Protein AF-A0A538N8G6-F1 (afdb_monomer_lite)

pLDDT: mean 72.25, std 19.25, range [37.38, 97.19]

Radius of gyration: 25.8 Å; chains: 1; bounding box: 61×30×68 Å

Foldseek 3Di:
DQLVVLVVLCVPQHVLRSVLSNLVSVVVVVVVVVVVVVVVVVVLLVLLLVLLLQLLVCVVVVHDNVVSCVVSVVSQVVDVVSVVQLVVLVVVCVVPVDRSSVSSVVVSVVS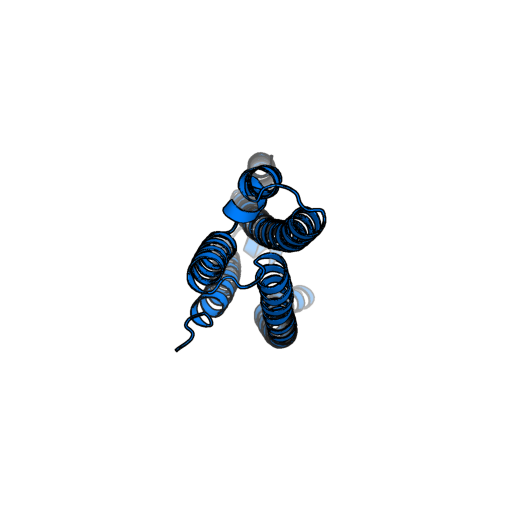VVVVVVVVVVVVVVVVVLVVVVVVLCVVVVVVVVVVVVPDPVVCCLRPHPVVSVVSVVNSVSVVVSVVVVVVVVVVVPDDD

Secondary structure (DSSP, 8-state):
-HHHHHHHHHHHH-HHHHHHHHHHHHHHHHHHHHHHHHHHHHHHHHHHHHHHHHHHHHHHTT--HHHHHHHHHHHHHTSHHHHHHHHHHHHHHHHH---HHHHHHHHHHHHHHHHHHHHHHHHHHHHHHHHHHHHHHHHHHHHHHHHHTT--HHHHHHHSHHHHHHHHHHHHHHHHHHHHHHHHHHHTT---

Sequence (192 aa):
MAAAAGIVAGLLAGPVAGVAAAVYAAVTAGFWQRHREARARLRARDRALDALAALAADLRAGLPPQVARSAVATLIDAVPLVRDRVAAAAHVADRTGAPLADLLDRLEVDLRGLERVRLTAAAHAAGTRATAALLAALPLAGIGVGYGMGADPVHVLLHTRPGAGCVAVAVLLQLAGLGWTGRLSRVGGTPR

Structure (mmCIF, N/CA/C/O backbone):
data_AF-A0A538N8G6-F1
#
_entry.id   AF-A0A538N8G6-F1
#
loop_
_atom_site.group_PDB
_atom_site.id
_atom_site.type_symbol
_atom_site.label_atom_id
_atom_site.label_alt_id
_atom_site.label_comp_id
_atom_site.label_asym_id
_atom_site.label_entity_id
_atom_site.label_seq_id
_atom_site.pdbx_PDB_ins_code
_atom_site.Cartn_x
_atom_site.Cartn_y
_atom_site.Cartn_z
_atom_site.occupancy
_atom_site.B_iso_or_equiv
_atom_site.auth_seq_id
_atom_site.auth_comp_id
_atom_site.auth_asym_id
_atom_site.auth_atom_id
_atom_site.pdbx_PDB_model_num
ATOM 1 N N . MET A 1 1 ? -0.189 5.552 -27.416 1.00 42.31 1 MET A N 1
ATOM 2 C CA . MET A 1 1 ? 0.613 6.700 -27.907 1.00 42.31 1 MET A CA 1
ATOM 3 C C . MET A 1 1 ? 2.107 6.389 -28.009 1.00 42.31 1 MET A C 1
ATOM 5 O O . MET A 1 1 ? 2.678 6.685 -29.044 1.00 42.31 1 MET A O 1
ATOM 9 N N . ALA A 1 2 ? 2.738 5.728 -27.028 1.00 38.88 2 ALA A N 1
ATOM 10 C CA . ALA A 1 2 ? 4.172 5.390 -27.079 1.00 38.88 2 ALA A CA 1
ATOM 11 C C . ALA A 1 2 ? 4.589 4.496 -28.274 1.00 38.88 2 ALA A C 1
ATOM 13 O O . ALA A 1 2 ? 5.650 4.696 -28.852 1.00 38.88 2 ALA A O 1
ATOM 14 N N . ALA A 1 3 ? 3.722 3.570 -28.703 1.00 42.19 3 ALA A N 1
ATOM 15 C CA . ALA A 1 3 ? 3.961 2.736 -29.887 1.00 42.19 3 ALA A CA 1
ATOM 16 C C . ALA A 1 3 ? 3.976 3.535 -31.208 1.00 42.19 3 ALA A C 1
ATOM 18 O O . ALA A 1 3 ? 4.719 3.196 -32.121 1.00 42.19 3 ALA A O 1
ATOM 19 N N . ALA A 1 4 ? 3.208 4.628 -31.297 1.00 44.72 4 ALA A N 1
ATOM 20 C CA . ALA A 1 4 ? 3.144 5.460 -32.500 1.00 44.72 4 ALA A CA 1
ATOM 21 C C . ALA A 1 4 ? 4.425 6.294 -32.692 1.00 44.72 4 ALA A C 1
ATOM 23 O O . ALA A 1 4 ? 4.871 6.486 -33.818 1.00 44.72 4 ALA A O 1
ATOM 24 N N . ALA A 1 5 ? 5.068 6.717 -31.597 1.00 45.84 5 ALA A N 1
ATOM 25 C CA . ALA A 1 5 ? 6.331 7.456 -31.643 1.00 45.84 5 ALA A CA 1
ATOM 26 C C . ALA A 1 5 ? 7.511 6.594 -32.139 1.00 45.84 5 ALA A C 1
ATOM 28 O O . ALA A 1 5 ? 8.370 7.091 -32.863 1.00 45.84 5 ALA A O 1
ATOM 29 N N . GLY A 1 6 ? 7.533 5.295 -31.810 1.00 40.19 6 GLY A N 1
ATOM 30 C CA . GLY A 1 6 ? 8.574 4.370 -32.279 1.00 40.19 6 GLY A CA 1
ATOM 31 C C . GLY A 1 6 ? 8.507 4.078 -33.782 1.00 40.19 6 GLY A C 1
ATOM 32 O O . GLY A 1 6 ? 9.540 3.948 -34.434 1.00 40.19 6 GLY A O 1
ATOM 33 N N . ILE A 1 7 ? 7.297 4.043 -34.346 1.00 48.41 7 ILE A N 1
ATOM 34 C CA . ILE A 1 7 ? 7.076 3.799 -35.779 1.00 48.41 7 ILE A CA 1
ATOM 35 C C . ILE A 1 7 ? 7.517 5.017 -36.608 1.00 48.41 7 ILE A C 1
ATOM 37 O O . ILE A 1 7 ? 8.220 4.858 -37.604 1.00 48.41 7 ILE A O 1
ATOM 41 N N . VAL A 1 8 ? 7.188 6.235 -36.160 1.00 46.25 8 VAL A N 1
ATOM 42 C CA . VAL A 1 8 ? 7.571 7.488 -36.842 1.00 46.25 8 VAL A CA 1
ATOM 43 C C . VAL A 1 8 ? 9.091 7.707 -36.825 1.00 46.25 8 VAL A C 1
ATOM 45 O O . VAL A 1 8 ? 9.662 8.110 -37.836 1.00 46.25 8 VAL A O 1
ATOM 48 N N . ALA A 1 9 ? 9.770 7.370 -35.723 1.00 43.06 9 ALA A N 1
ATOM 49 C CA . ALA A 1 9 ? 11.231 7.449 -35.634 1.00 43.06 9 ALA A CA 1
ATOM 50 C C . ALA A 1 9 ? 11.948 6.420 -36.536 1.00 43.06 9 ALA A C 1
ATOM 52 O O . ALA A 1 9 ? 12.981 6.733 -37.126 1.00 43.06 9 ALA A O 1
ATOM 53 N N . GLY A 1 10 ? 11.388 5.213 -36.689 1.00 45.53 10 GLY A N 1
ATOM 54 C CA . GLY A 1 10 ? 11.930 4.181 -37.584 1.00 45.53 10 GLY A CA 1
ATOM 55 C C . GLY A 1 10 ? 11.800 4.515 -39.074 1.00 45.53 10 GLY A C 1
ATOM 56 O O . GLY A 1 10 ? 12.656 4.122 -39.863 1.00 45.53 10 GLY A O 1
ATOM 57 N N . LEU A 1 11 ? 10.767 5.276 -39.448 1.00 51.41 11 LEU A N 1
ATOM 58 C CA . LEU A 1 11 ? 10.524 5.721 -40.825 1.00 51.41 11 LEU A CA 1
ATOM 59 C C . LEU A 1 11 ? 11.448 6.868 -41.270 1.00 51.41 11 LEU A C 1
ATOM 61 O O . LEU A 1 11 ? 11.755 6.957 -42.453 1.00 51.41 11 LEU A O 1
ATOM 65 N N . LEU A 1 12 ? 11.906 7.723 -40.346 1.00 53.28 12 LEU A N 1
ATOM 66 C CA . LEU A 1 12 ? 12.729 8.905 -40.659 1.00 53.28 12 LEU A CA 1
ATOM 67 C C . LEU A 1 12 ? 14.245 8.687 -40.497 1.00 53.28 12 LEU A C 1
ATOM 69 O O . LEU A 1 12 ? 15.018 9.388 -41.143 1.00 53.28 12 LEU A O 1
ATOM 73 N N . ALA A 1 13 ? 14.682 7.742 -39.653 1.00 52.03 13 ALA A N 1
ATOM 74 C CA . ALA A 1 13 ? 16.098 7.570 -39.288 1.00 52.03 13 ALA A CA 1
ATOM 75 C C . ALA A 1 13 ? 16.640 6.132 -39.459 1.00 52.03 13 ALA A C 1
ATOM 77 O O . ALA A 1 13 ? 17.789 5.857 -39.112 1.00 52.03 13 ALA A O 1
ATOM 78 N N . GLY A 1 14 ? 15.832 5.212 -39.999 1.00 57.62 14 GLY A N 1
ATOM 79 C CA . GLY A 1 14 ? 16.205 3.819 -40.259 1.00 57.62 14 GLY A CA 1
ATOM 80 C C . GLY A 1 14 ? 15.737 2.819 -39.185 1.00 57.62 14 GLY A C 1
ATOM 81 O O . GLY A 1 14 ? 15.345 3.199 -38.077 1.00 57.62 14 GLY A O 1
ATOM 82 N N . PRO A 1 15 ? 15.789 1.504 -39.482 1.00 57.66 15 PRO A N 1
ATOM 83 C CA . PRO A 1 15 ? 15.187 0.453 -38.651 1.00 57.66 15 PRO A CA 1
ATOM 84 C C . PRO A 1 15 ? 15.771 0.379 -37.231 1.00 57.66 15 PRO A C 1
ATOM 86 O O . PRO A 1 15 ? 15.075 0.008 -36.287 1.00 57.66 15 PRO A O 1
ATOM 89 N N . VAL A 1 16 ? 17.028 0.795 -37.053 1.00 55.06 16 VAL A N 1
ATOM 90 C CA . VAL A 1 16 ? 17.716 0.814 -35.753 1.00 55.06 16 VAL A CA 1
ATOM 91 C C . VAL A 1 16 ? 17.140 1.890 -34.822 1.00 55.06 16 VAL A C 1
ATOM 93 O O . VAL A 1 16 ? 16.944 1.628 -33.634 1.00 55.06 16 VAL A O 1
ATOM 96 N N . ALA A 1 17 ? 16.783 3.065 -35.353 1.00 56.34 17 ALA A N 1
ATOM 97 C CA . ALA A 1 17 ? 16.162 4.142 -34.582 1.00 56.34 17 ALA A CA 1
ATOM 98 C C . ALA A 1 17 ? 14.756 3.758 -34.092 1.00 56.34 17 ALA A C 1
ATOM 100 O O . ALA A 1 17 ? 14.383 4.069 -32.960 1.00 56.34 17 ALA A O 1
ATOM 101 N N . GLY A 1 18 ? 14.006 3.009 -34.908 1.00 59.06 18 GLY A N 1
ATOM 102 C CA . GLY A 1 18 ? 12.694 2.479 -34.534 1.00 59.06 18 GLY A CA 1
ATOM 103 C C . GLY A 1 18 ? 12.769 1.466 -33.389 1.00 59.06 18 GLY A C 1
ATOM 104 O O . GLY A 1 18 ? 12.001 1.560 -32.431 1.00 59.06 18 GLY A O 1
ATOM 105 N N . VAL A 1 19 ? 13.738 0.542 -33.435 1.00 58.69 19 VAL A N 1
ATOM 106 C CA . VAL A 1 19 ? 13.958 -0.438 -32.356 1.00 58.69 19 VAL A CA 1
ATOM 107 C C . VAL A 1 19 ? 14.410 0.256 -31.071 1.00 58.69 19 VAL A C 1
ATOM 109 O O . VAL A 1 19 ? 13.857 -0.027 -30.010 1.00 58.69 19 VAL A O 1
ATOM 112 N N . ALA A 1 20 ? 15.343 1.211 -31.147 1.00 59.12 20 ALA A N 1
ATOM 113 C CA . ALA A 1 20 ? 15.786 1.975 -29.980 1.00 59.12 20 ALA A CA 1
ATOM 114 C C . ALA A 1 20 ? 14.628 2.760 -29.336 1.00 59.12 20 ALA A C 1
ATOM 116 O O . ALA A 1 20 ? 14.418 2.667 -28.125 1.00 59.12 20 ALA A O 1
ATOM 117 N N . ALA A 1 21 ? 13.824 3.466 -30.135 1.00 64.12 21 ALA A N 1
ATOM 118 C CA . ALA A 1 21 ? 12.667 4.211 -29.644 1.00 64.12 21 ALA A CA 1
ATOM 119 C C . ALA A 1 21 ? 11.595 3.288 -29.041 1.00 64.12 21 ALA A C 1
ATOM 121 O O . ALA A 1 21 ? 11.072 3.587 -27.967 1.00 64.12 21 ALA A O 1
ATOM 122 N N . ALA A 1 22 ? 11.299 2.146 -29.674 1.00 63.12 22 ALA A N 1
ATOM 123 C CA . ALA A 1 22 ? 10.341 1.164 -29.162 1.00 63.12 22 ALA A CA 1
ATOM 124 C C . ALA A 1 22 ? 10.806 0.538 -27.840 1.00 63.12 22 ALA A C 1
ATOM 126 O O . ALA A 1 22 ? 10.010 0.355 -26.919 1.00 63.12 22 ALA A O 1
ATOM 127 N N . VAL A 1 23 ? 12.103 0.263 -27.720 1.00 61.06 23 VAL A N 1
ATOM 128 C CA . VAL A 1 23 ? 12.710 -0.280 -26.509 1.00 61.06 23 VAL A CA 1
ATOM 129 C C . VAL A 1 23 ? 12.704 0.742 -25.374 1.00 61.06 23 VAL A C 1
ATOM 131 O O . VAL A 1 23 ? 12.234 0.421 -24.283 1.00 61.06 23 VAL A O 1
ATOM 134 N N . TYR A 1 24 ? 13.140 1.982 -25.608 1.00 60.38 24 TYR A N 1
ATOM 135 C CA . TYR A 1 24 ? 13.065 3.037 -24.591 1.00 60.38 24 TYR A CA 1
ATOM 136 C C . TYR A 1 24 ? 11.615 3.333 -24.192 1.00 60.38 24 TYR A C 1
ATOM 1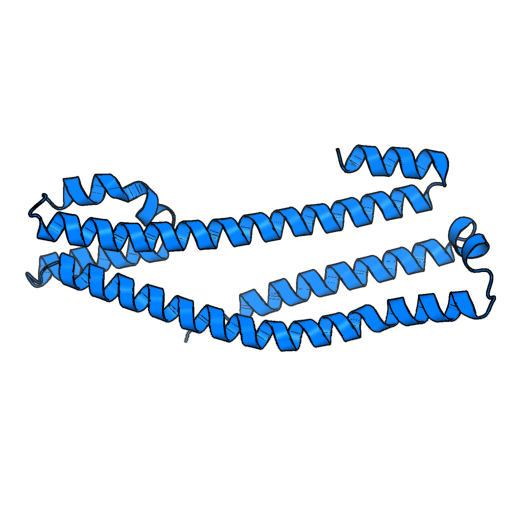38 O O . TYR A 1 24 ? 11.327 3.493 -23.004 1.00 60.38 24 TYR A O 1
ATOM 146 N N . ALA A 1 25 ? 10.683 3.328 -25.148 1.00 66.50 25 ALA A N 1
ATOM 147 C CA . ALA A 1 25 ? 9.253 3.455 -24.884 1.00 66.50 25 ALA A CA 1
ATOM 148 C C . ALA A 1 25 ? 8.717 2.294 -24.027 1.00 66.50 25 ALA A C 1
ATOM 150 O O . ALA A 1 25 ? 7.984 2.533 -23.069 1.00 66.50 25 ALA A O 1
ATOM 151 N N . ALA A 1 26 ? 9.106 1.048 -24.310 1.00 64.25 26 ALA A N 1
ATOM 152 C CA . ALA A 1 26 ? 8.690 -0.125 -23.540 1.00 64.25 26 ALA A CA 1
ATOM 153 C C . ALA A 1 26 ? 9.292 -0.141 -22.123 1.00 64.25 26 ALA A C 1
ATOM 155 O O . ALA A 1 26 ? 8.592 -0.439 -21.154 1.00 64.25 26 ALA A O 1
ATOM 156 N N . VAL A 1 27 ? 10.568 0.233 -21.981 1.00 64.94 27 VAL A N 1
ATOM 157 C CA . VAL A 1 27 ? 11.272 0.310 -20.689 1.00 64.94 27 VAL A CA 1
ATOM 158 C C . VAL A 1 27 ? 10.672 1.408 -19.812 1.00 64.94 27 VAL A C 1
ATOM 160 O O . 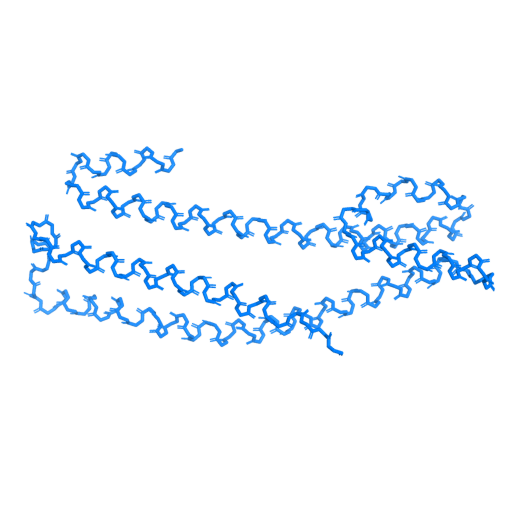VAL A 1 27 ? 10.366 1.167 -18.642 1.00 64.94 27 VAL A O 1
ATOM 163 N N . THR A 1 28 ? 10.445 2.599 -20.368 1.00 61.16 28 THR A N 1
ATOM 164 C CA . THR A 1 28 ? 9.846 3.723 -19.631 1.00 61.16 28 THR A CA 1
ATOM 165 C C . THR A 1 28 ? 8.377 3.470 -19.294 1.00 61.16 28 THR A C 1
ATOM 167 O O . THR A 1 28 ? 7.965 3.756 -18.168 1.00 61.16 28 THR A O 1
ATOM 170 N N . ALA A 1 29 ? 7.603 2.851 -20.194 1.00 67.44 29 ALA A N 1
ATOM 171 C CA . ALA A 1 29 ? 6.220 2.452 -19.928 1.00 67.44 29 ALA A CA 1
ATOM 172 C C . ALA A 1 29 ? 6.128 1.374 -18.835 1.00 67.44 29 ALA A C 1
ATOM 174 O O . ALA A 1 29 ? 5.329 1.509 -17.905 1.00 67.44 29 ALA A O 1
ATOM 175 N N . GLY A 1 30 ? 6.982 0.347 -18.894 1.00 62.00 30 GLY A N 1
ATOM 176 C CA . GLY A 1 30 ? 7.049 -0.708 -17.881 1.00 62.00 30 GLY A CA 1
ATOM 177 C C . GLY A 1 30 ? 7.516 -0.193 -16.516 1.00 62.00 30 GLY A C 1
ATOM 178 O O . GLY A 1 30 ? 7.002 -0.622 -15.480 1.00 62.00 30 GLY A O 1
ATOM 179 N N . PHE A 1 31 ? 8.438 0.776 -16.496 1.00 63.31 31 PHE A N 1
ATOM 180 C CA . PHE A 1 31 ? 8.841 1.470 -15.272 1.00 63.31 31 PHE A CA 1
ATOM 181 C C . PHE A 1 31 ? 7.689 2.301 -14.692 1.00 63.31 31 PHE A C 1
ATOM 183 O O . PHE A 1 31 ? 7.404 2.205 -13.498 1.00 63.31 31 PHE A O 1
ATOM 190 N N . TRP A 1 32 ? 6.967 3.051 -15.531 1.00 62.78 32 TRP A N 1
ATOM 191 C CA . TRP A 1 32 ? 5.797 3.827 -15.110 1.00 62.78 32 TRP A CA 1
ATOM 192 C C . TRP A 1 32 ? 4.678 2.946 -14.553 1.00 62.78 32 TRP A C 1
ATOM 194 O O . TRP A 1 32 ? 4.091 3.298 -13.531 1.00 62.78 32 TRP A O 1
ATOM 204 N N . GLN A 1 33 ? 4.397 1.798 -15.173 1.00 65.69 33 GLN A N 1
ATOM 205 C CA . GLN A 1 33 ? 3.375 0.861 -14.694 1.00 65.69 33 GLN A CA 1
ATOM 206 C C . GLN A 1 33 ? 3.753 0.260 -13.338 1.00 65.69 33 GLN A C 1
ATOM 208 O O . GLN A 1 33 ? 2.990 0.387 -12.378 1.00 65.69 33 GLN A O 1
ATOM 213 N N . ARG A 1 34 ? 4.970 -0.285 -13.211 1.00 63.75 34 ARG A N 1
ATOM 214 C CA . ARG A 1 34 ? 5.451 -0.866 -11.945 1.00 63.75 34 ARG A CA 1
ATOM 215 C C . ARG A 1 34 ? 5.516 0.167 -10.825 1.00 63.75 34 ARG A C 1
ATOM 217 O O . ARG A 1 34 ? 5.152 -0.129 -9.687 1.00 63.75 34 ARG A O 1
ATOM 224 N N . HIS A 1 35 ? 5.940 1.392 -11.138 1.00 64.25 35 HIS A N 1
ATOM 225 C CA . HIS A 1 35 ? 6.022 2.448 -10.137 1.00 64.25 35 HIS A CA 1
ATOM 226 C C . HIS A 1 35 ? 4.632 2.967 -9.730 1.00 64.25 35 HIS A C 1
ATOM 228 O O . HIS A 1 35 ? 4.424 3.286 -8.553 1.00 64.25 35 HIS A O 1
ATOM 234 N N . ARG A 1 36 ? 3.666 3.013 -10.661 1.00 67.75 36 ARG A N 1
ATOM 235 C CA . ARG A 1 36 ? 2.265 3.365 -10.371 1.00 67.75 36 ARG A CA 1
ATOM 236 C C . ARG A 1 36 ? 1.597 2.330 -9.466 1.00 67.75 36 ARG A C 1
ATOM 238 O O . ARG A 1 36 ? 0.986 2.724 -8.475 1.00 67.75 36 ARG A O 1
ATOM 245 N N . GLU A 1 37 ? 1.768 1.038 -9.742 1.00 73.75 37 GLU A N 1
ATOM 246 C CA . GLU A 1 37 ? 1.208 -0.043 -8.915 1.00 73.75 37 GLU A CA 1
ATOM 247 C C . GLU A 1 37 ? 1.799 -0.061 -7.501 1.00 73.75 37 GLU A C 1
ATOM 249 O O . GLU A 1 37 ? 1.065 -0.197 -6.520 1.00 73.75 37 GLU A O 1
ATOM 254 N N . ALA A 1 38 ? 3.114 0.147 -7.372 1.00 72.75 38 ALA A N 1
ATOM 255 C CA . ALA A 1 38 ? 3.772 0.229 -6.070 1.00 72.75 38 ALA A CA 1
ATOM 256 C C . ALA A 1 38 ? 3.233 1.400 -5.228 1.00 72.75 38 ALA A C 1
ATOM 258 O O . ALA A 1 38 ? 2.923 1.226 -4.050 1.00 72.75 38 ALA A O 1
ATOM 259 N N . ARG A 1 39 ? 3.042 2.578 -5.842 1.00 74.88 39 ARG A N 1
ATOM 260 C CA . ARG A 1 39 ? 2.455 3.748 -5.165 1.00 74.88 39 ARG A CA 1
ATOM 261 C C . ARG A 1 39 ? 0.989 3.523 -4.781 1.00 74.88 39 ARG A C 1
ATOM 263 O O . ARG A 1 39 ? 0.564 4.008 -3.736 1.00 74.88 39 ARG A O 1
ATOM 270 N N . ALA A 1 40 ? 0.221 2.790 -5.590 1.00 81.50 40 ALA A N 1
ATOM 271 C CA . ALA A 1 40 ? -1.176 2.479 -5.287 1.00 81.50 40 ALA A CA 1
ATOM 272 C C . ALA A 1 40 ? -1.318 1.588 -4.039 1.00 81.50 40 ALA A C 1
ATOM 274 O O . ALA A 1 40 ? -2.189 1.848 -3.210 1.00 81.50 40 ALA A O 1
ATOM 275 N N . ARG A 1 41 ? -0.430 0.597 -3.866 1.00 83.00 41 ARG A N 1
ATOM 276 C CA . ARG A 1 41 ? -0.426 -0.297 -2.690 1.00 83.00 41 ARG A CA 1
ATOM 277 C C . ARG A 1 41 ? -0.147 0.444 -1.385 1.00 83.00 41 ARG A C 1
ATOM 279 O O . ARG A 1 41 ? -0.825 0.185 -0.398 1.00 83.00 41 ARG A O 1
ATOM 286 N N . LEU A 1 42 ? 0.808 1.379 -1.396 1.00 83.69 42 LEU A N 1
ATOM 287 C CA . LEU A 1 42 ? 1.126 2.198 -0.220 1.00 83.69 42 LEU A CA 1
ATOM 288 C C . LEU A 1 42 ? -0.088 3.028 0.213 1.00 83.69 42 LEU A C 1
ATOM 290 O O . LEU A 1 42 ? -0.502 2.960 1.363 1.00 83.69 42 LEU A O 1
ATOM 294 N N . ARG A 1 43 ? -0.748 3.696 -0.741 1.00 88.00 43 ARG A N 1
ATOM 295 C CA . ARG A 1 43 ? -1.965 4.477 -0.463 1.00 88.00 43 ARG A CA 1
ATOM 296 C C . ARG A 1 43 ? -3.118 3.622 0.060 1.00 88.00 43 ARG A C 1
ATOM 298 O O . ARG A 1 43 ? -3.881 4.089 0.893 1.00 88.00 43 ARG A O 1
ATOM 305 N N . ALA A 1 44 ? -3.283 2.398 -0.447 1.00 89.69 44 ALA A N 1
ATOM 306 C CA . ALA A 1 44 ? -4.315 1.486 0.048 1.00 89.69 44 ALA A CA 1
ATOM 307 C C . ALA A 1 44 ? -4.052 1.075 1.505 1.00 89.69 44 ALA A C 1
ATOM 309 O O . ALA A 1 44 ? -4.988 1.010 2.294 1.00 89.69 44 ALA A O 1
ATOM 310 N N . ARG A 1 45 ? -2.781 0.853 1.865 1.00 90.25 45 ARG A N 1
ATOM 311 C CA . ARG A 1 45 ? -2.365 0.527 3.232 1.00 90.25 45 ARG A CA 1
ATOM 312 C C . ARG A 1 45 ? -2.601 1.688 4.193 1.00 90.25 45 ARG A C 1
ATOM 314 O O . ARG A 1 45 ? -3.225 1.452 5.217 1.00 90.25 45 ARG A O 1
ATOM 321 N N . ASP A 1 46 ? -2.206 2.909 3.839 1.00 92.44 46 ASP A N 1
ATOM 322 C CA . ASP A 1 46 ? -2.454 4.089 4.684 1.00 92.44 46 ASP A CA 1
ATOM 323 C C . ASP A 1 46 ? -3.952 4.297 4.935 1.00 92.44 46 ASP A C 1
ATOM 325 O O . ASP A 1 46 ? -4.372 4.387 6.084 1.00 92.44 46 ASP A O 1
ATOM 329 N N . ARG A 1 47 ? -4.788 4.228 3.887 1.00 94.88 47 ARG A N 1
ATOM 330 C CA . ARG A 1 47 ? -6.250 4.328 4.047 1.00 94.88 47 ARG A CA 1
ATOM 331 C C . ARG A 1 47 ? -6.837 3.218 4.916 1.00 94.88 47 ARG A C 1
ATOM 333 O O . ARG A 1 47 ? -7.817 3.456 5.609 1.00 94.88 47 ARG A O 1
ATOM 340 N N . ALA A 1 48 ? -6.281 2.008 4.856 1.00 94.81 48 ALA A N 1
ATOM 341 C CA . ALA A 1 48 ? -6.718 0.907 5.707 1.00 94.81 48 ALA A CA 1
ATOM 342 C C . ALA A 1 48 ? -6.350 1.150 7.181 1.00 94.81 48 ALA A C 1
ATOM 344 O O . ALA A 1 48 ? -7.116 0.763 8.054 1.00 94.81 48 ALA A O 1
ATOM 345 N N . LEU A 1 49 ? -5.215 1.802 7.461 1.00 94.88 49 LEU A N 1
ATOM 346 C CA . LEU A 1 49 ? -4.819 2.193 8.819 1.00 94.88 49 LEU A CA 1
ATOM 347 C C . LEU A 1 49 ? -5.679 3.347 9.344 1.00 94.88 49 LEU A C 1
ATOM 349 O O . LEU A 1 49 ? -6.169 3.262 10.464 1.00 94.88 49 LEU A O 1
ATOM 353 N N . ASP A 1 50 ? -5.949 4.364 8.523 1.00 95.88 50 ASP A N 1
ATOM 354 C CA . ASP A 1 50 ? -6.881 5.445 8.884 1.00 95.88 50 ASP A CA 1
ATOM 355 C C . ASP A 1 50 ? -8.303 4.900 9.130 1.00 95.88 50 ASP A C 1
ATOM 357 O O . ASP A 1 50 ? -9.015 5.356 10.021 1.00 95.88 50 ASP A O 1
ATOM 361 N N . ALA A 1 51 ? -8.703 3.864 8.387 1.00 96.12 51 ALA A N 1
ATOM 362 C CA . ALA A 1 51 ? -9.951 3.142 8.606 1.00 96.12 51 ALA A CA 1
ATOM 363 C C . ALA A 1 51 ? -9.992 2.359 9.934 1.00 96.12 51 ALA A C 1
ATOM 365 O O . ALA A 1 51 ? -11.074 2.217 10.502 1.00 96.12 51 ALA A O 1
ATOM 366 N N . LEU A 1 52 ? -8.855 1.863 10.446 1.00 96.31 52 LEU A N 1
ATOM 367 C CA . LEU A 1 52 ? -8.792 1.279 11.795 1.00 96.31 52 LEU A CA 1
ATOM 368 C C . LEU A 1 52 ? -9.042 2.344 12.861 1.00 96.31 52 LEU A C 1
ATOM 370 O O . LEU A 1 52 ? -9.841 2.102 13.763 1.00 96.31 52 LEU A O 1
ATOM 374 N N . ALA A 1 53 ? -8.409 3.512 12.717 1.00 95.81 53 ALA A N 1
ATOM 375 C CA . ALA A 1 53 ? -8.597 4.641 13.624 1.00 95.81 53 ALA A CA 1
ATOM 376 C C . ALA A 1 53 ? -10.066 5.086 13.657 1.00 95.81 53 ALA A C 1
ATOM 378 O O . ALA A 1 53 ? -10.651 5.254 14.726 1.00 95.81 53 ALA A O 1
ATOM 379 N N . ALA A 1 54 ? -10.684 5.221 12.476 1.00 96.00 54 ALA A N 1
ATOM 380 C CA . ALA A 1 54 ? -12.096 5.569 12.346 1.00 96.00 54 ALA A CA 1
ATOM 381 C C . ALA A 1 54 ? -13.004 4.512 12.996 1.00 96.00 54 ALA A C 1
ATOM 383 O O . ALA A 1 54 ? -13.882 4.857 13.781 1.00 96.00 54 ALA A O 1
ATOM 384 N N . LEU A 1 55 ? -12.743 3.223 12.750 1.00 97.06 55 LEU A N 1
ATOM 385 C CA . LEU A 1 55 ? -13.491 2.128 13.369 1.00 97.06 55 LEU A CA 1
ATOM 386 C C . LEU A 1 55 ? -13.378 2.144 14.899 1.00 97.06 55 LEU A C 1
ATOM 388 O O . LEU A 1 55 ? -14.376 1.962 15.591 1.00 97.06 55 LEU A O 1
ATOM 392 N N . ALA A 1 56 ? -12.179 2.362 15.438 1.00 96.50 56 ALA A N 1
ATOM 393 C CA . ALA A 1 56 ? -11.969 2.451 16.878 1.00 96.50 56 ALA A CA 1
ATOM 394 C C . ALA A 1 56 ? -12.693 3.664 17.488 1.00 96.50 56 ALA A C 1
ATOM 396 O O . ALA A 1 56 ? -13.298 3.542 18.556 1.00 96.50 56 ALA A O 1
ATOM 397 N N . ALA A 1 57 ? -12.682 4.812 16.802 1.00 96.50 57 ALA A N 1
ATOM 398 C CA . ALA A 1 57 ? -13.413 6.008 17.215 1.00 96.50 57 ALA A CA 1
ATOM 399 C C . ALA A 1 57 ? -14.933 5.778 17.230 1.00 96.50 57 ALA A C 1
ATOM 401 O O . ALA A 1 57 ? -15.585 6.098 18.224 1.00 96.50 57 ALA A O 1
ATOM 402 N N . ASP A 1 58 ? -15.480 5.150 16.188 1.00 97.19 58 ASP A N 1
ATOM 403 C CA . ASP A 1 58 ? -16.904 4.817 16.089 1.00 97.19 58 ASP A CA 1
ATOM 404 C C . ASP A 1 58 ? -17.347 3.862 17.209 1.00 97.19 58 ASP A C 1
ATOM 406 O O . ASP A 1 58 ? -18.378 4.074 17.853 1.00 97.19 58 ASP A O 1
ATOM 410 N N . LEU A 1 59 ? -16.539 2.838 17.502 1.00 95.75 59 LEU A N 1
ATOM 411 C CA . LEU A 1 59 ? -16.795 1.913 18.610 1.00 95.75 59 LEU A CA 1
ATOM 412 C C . LEU A 1 59 ? -16.779 2.625 19.970 1.00 95.75 59 LEU A C 1
ATOM 414 O O . LEU A 1 59 ? -17.612 2.326 20.824 1.00 95.75 59 LEU A O 1
ATOM 418 N N . ARG A 1 60 ? -15.872 3.589 20.179 1.00 95.12 60 ARG A N 1
ATOM 419 C CA . ARG A 1 60 ? -15.843 4.414 21.404 1.00 95.12 60 ARG A CA 1
ATOM 420 C C . ARG A 1 60 ? -17.022 5.370 21.505 1.00 95.12 60 ARG A C 1
ATOM 422 O O . ARG A 1 60 ? -17.483 5.634 22.610 1.00 95.12 60 ARG A O 1
ATOM 429 N N . ALA A 1 61 ? -17.523 5.853 20.371 1.00 95.62 61 ALA A N 1
ATOM 430 C CA . ALA A 1 61 ? -18.759 6.624 20.304 1.00 95.62 61 ALA A CA 1
ATOM 431 C C . ALA A 1 61 ? -20.011 5.764 20.578 1.00 95.62 61 ALA A C 1
ATOM 433 O O . ALA A 1 61 ? -21.113 6.302 20.667 1.00 95.62 61 ALA A O 1
ATOM 434 N N . GLY A 1 62 ? -19.852 4.443 20.737 1.00 95.31 62 GLY A N 1
ATOM 435 C CA . GLY A 1 62 ? -20.929 3.511 21.063 1.00 95.31 62 GLY A CA 1
ATOM 436 C C . GLY A 1 62 ? -21.678 2.976 19.844 1.00 95.31 62 GLY A C 1
ATOM 437 O O . GLY A 1 62 ? -22.751 2.391 20.001 1.00 95.31 62 GLY A O 1
ATOM 438 N N . LEU A 1 63 ? -21.145 3.160 18.630 1.00 96.00 63 LEU A N 1
ATOM 439 C CA . LEU A 1 63 ? -21.755 2.587 17.435 1.00 96.00 63 LEU A CA 1
ATOM 440 C C . LEU A 1 63 ? -21.691 1.051 17.483 1.00 96.00 63 LEU A C 1
ATOM 442 O O . LEU A 1 63 ? -20.669 0.482 17.881 1.00 96.00 63 LEU A O 1
ATOM 446 N N . PRO A 1 64 ? -22.756 0.357 17.038 1.00 93.50 64 PRO A N 1
ATOM 447 C CA . PRO A 1 64 ? -22.747 -1.093 16.986 1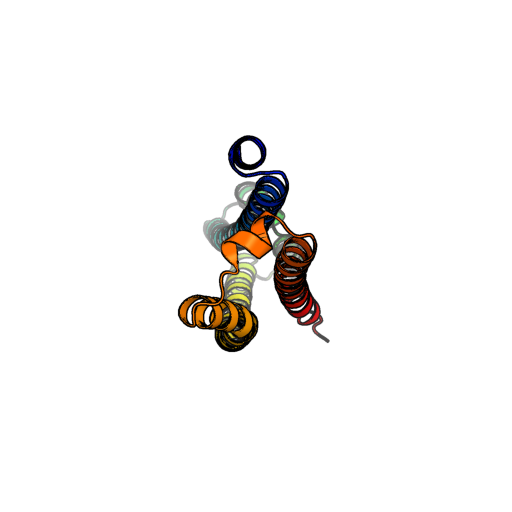.00 93.50 64 PRO A CA 1
ATOM 448 C C . PRO A 1 64 ? -21.618 -1.590 16.064 1.00 93.50 64 PRO A C 1
ATOM 450 O O . PRO A 1 64 ? -21.449 -1.043 14.965 1.00 93.50 64 PRO A O 1
ATOM 453 N N . PRO A 1 65 ? -20.873 -2.647 16.448 1.00 89.38 65 PRO A N 1
ATOM 454 C CA . PRO A 1 65 ? -19.667 -3.075 15.736 1.00 89.38 65 PRO A CA 1
ATOM 455 C C . PRO A 1 65 ? -19.881 -3.373 14.253 1.00 89.38 65 PRO A C 1
ATOM 457 O O . PRO A 1 65 ? -19.013 -3.101 13.427 1.00 89.38 65 PRO A O 1
ATOM 460 N N . GLN A 1 66 ? -21.047 -3.908 13.898 1.00 91.69 66 GLN A N 1
ATOM 461 C CA . GLN A 1 66 ? -21.406 -4.251 12.525 1.00 91.69 66 GLN A CA 1
ATOM 462 C C . GLN A 1 66 ? -21.605 -2.994 11.669 1.00 91.69 66 GLN A C 1
ATOM 464 O O . GLN A 1 66 ? -21.150 -2.955 10.527 1.00 91.69 66 GLN A O 1
ATOM 469 N N . VAL A 1 67 ? -22.234 -1.955 12.230 1.00 94.31 67 VAL A N 1
ATOM 470 C CA . VAL A 1 67 ? -22.472 -0.681 11.536 1.00 94.31 67 VAL A CA 1
ATOM 471 C C . VAL A 1 67 ? -21.149 0.045 11.326 1.00 94.31 67 VAL A C 1
ATOM 473 O O . VAL A 1 67 ? -20.815 0.367 10.185 1.00 94.31 67 VAL A O 1
ATOM 476 N N . ALA A 1 68 ? -20.349 0.190 12.386 1.00 95.00 68 ALA A N 1
ATOM 477 C CA . ALA A 1 68 ? -19.031 0.812 12.305 1.00 95.00 68 ALA A CA 1
ATOM 478 C C . ALA A 1 68 ? -18.113 0.068 11.311 1.00 95.00 68 ALA A C 1
ATOM 480 O O . ALA A 1 68 ? -17.513 0.676 10.426 1.00 95.00 68 ALA A O 1
ATOM 481 N N . ARG A 1 69 ? -18.071 -1.276 11.363 1.00 93.81 69 ARG A N 1
ATOM 482 C CA . ARG A 1 69 ? -17.290 -2.101 10.419 1.00 93.81 69 ARG A CA 1
ATOM 483 C C . ARG A 1 69 ? -17.755 -1.904 8.978 1.00 93.81 69 ARG A C 1
ATOM 485 O O . ARG A 1 69 ? -16.906 -1.815 8.094 1.00 93.81 69 ARG A O 1
ATOM 492 N N . SER A 1 70 ? -19.063 -1.851 8.724 1.00 94.00 70 SER A N 1
ATOM 493 C CA . SER A 1 70 ? -19.603 -1.734 7.363 1.00 94.00 70 SER A CA 1
ATOM 494 C C . SER A 1 70 ? -19.166 -0.445 6.657 1.00 94.00 70 SER A C 1
ATOM 496 O O . SER A 1 70 ? -18.865 -0.488 5.464 1.00 94.00 70 SER A O 1
ATOM 498 N N . ALA A 1 71 ? -19.019 0.660 7.400 1.00 94.56 71 ALA A N 1
ATOM 499 C CA . ALA A 1 71 ? -18.573 1.947 6.866 1.00 94.56 71 ALA A CA 1
ATOM 500 C C . ALA A 1 71 ? -17.128 1.911 6.335 1.00 94.56 71 ALA A C 1
ATOM 502 O O . ALA A 1 71 ? -16.792 2.609 5.379 1.00 94.56 71 ALA A O 1
ATOM 503 N N . VAL A 1 72 ? -16.278 1.063 6.921 1.00 96.62 72 VAL A N 1
ATOM 504 C CA . VAL A 1 72 ? -14.845 0.972 6.595 1.00 96.62 72 VAL A CA 1
ATOM 505 C C . VAL A 1 72 ? -14.427 -0.358 5.957 1.00 96.62 72 VAL A C 1
ATOM 507 O O . VAL A 1 72 ? -13.247 -0.562 5.654 1.00 96.62 72 VAL A O 1
ATOM 510 N N . ALA A 1 73 ? -15.372 -1.280 5.743 1.00 94.94 73 ALA A N 1
ATOM 511 C CA . ALA A 1 73 ? -15.099 -2.652 5.315 1.00 94.94 73 ALA A CA 1
ATOM 512 C C . ALA A 1 73 ? -14.280 -2.701 4.022 1.00 94.94 73 ALA A C 1
ATOM 514 O O . ALA A 1 73 ? -13.281 -3.407 3.961 1.00 94.94 73 ALA A O 1
ATOM 515 N N . THR A 1 74 ? -14.634 -1.890 3.023 1.00 95.75 74 THR A N 1
ATOM 516 C CA . THR A 1 74 ? -13.945 -1.842 1.722 1.00 95.75 74 THR A CA 1
ATOM 517 C C . THR A 1 74 ? -12.470 -1.455 1.839 1.00 95.75 74 THR A C 1
ATOM 519 O O . THR A 1 74 ? -11.632 -2.009 1.127 1.00 95.75 74 THR A O 1
ATOM 522 N N . LEU A 1 75 ? -12.135 -0.535 2.747 1.00 95.50 75 LEU A N 1
ATOM 523 C CA . LEU A 1 75 ? -10.769 -0.057 2.965 1.00 95.50 75 LEU A CA 1
ATOM 524 C C . LEU A 1 75 ? -9.929 -1.093 3.713 1.00 95.50 75 LEU A C 1
ATOM 526 O O . LEU A 1 75 ? -8.808 -1.386 3.300 1.00 95.50 75 LEU A O 1
ATOM 530 N N . ILE A 1 76 ? -10.485 -1.680 4.775 1.00 94.38 76 ILE A N 1
ATOM 531 C CA . ILE A 1 76 ? -9.817 -2.731 5.555 1.00 94.38 76 ILE A CA 1
ATOM 532 C C . ILE A 1 76 ? -9.603 -3.982 4.694 1.00 94.38 76 ILE A C 1
ATOM 534 O O . ILE A 1 76 ? -8.523 -4.575 4.694 1.00 94.38 76 ILE A O 1
ATOM 538 N N . ASP A 1 77 ? -10.607 -4.354 3.908 1.00 94.38 77 ASP A N 1
ATOM 539 C CA . ASP A 1 77 ? -10.586 -5.557 3.089 1.00 94.38 77 ASP A CA 1
ATOM 540 C C . ASP A 1 77 ? -9.661 -5.411 1.869 1.00 94.38 77 ASP A C 1
ATOM 542 O O . ASP A 1 77 ? -9.077 -6.397 1.413 1.00 94.38 77 ASP A O 1
ATOM 546 N N . ALA A 1 78 ? -9.421 -4.196 1.372 1.00 93.00 78 ALA A N 1
ATOM 547 C CA . ALA A 1 78 ? -8.453 -3.962 0.297 1.00 93.00 78 ALA A CA 1
ATOM 548 C C . ALA A 1 78 ? -7.027 -4.445 0.641 1.00 93.00 78 ALA A C 1
ATOM 550 O O . ALA A 1 78 ? -6.215 -4.661 -0.263 1.00 93.00 78 ALA A O 1
ATOM 551 N N . VAL A 1 79 ? -6.716 -4.637 1.930 1.00 93.94 79 VAL A N 1
ATOM 552 C CA . VAL A 1 79 ? -5.410 -5.097 2.408 1.00 93.94 79 VAL A CA 1
ATOM 553 C C . VAL A 1 79 ? -5.577 -6.389 3.224 1.00 93.94 79 VAL A C 1
ATOM 555 O O . VAL A 1 79 ? -5.893 -6.316 4.410 1.00 93.94 79 VAL A O 1
ATOM 558 N N . PRO A 1 80 ? -5.307 -7.581 2.643 1.00 92.75 80 PRO A N 1
ATOM 559 C CA . PRO A 1 80 ? -5.536 -8.875 3.302 1.00 92.75 80 PRO A CA 1
ATOM 560 C C . PRO A 1 80 ? -4.913 -8.987 4.698 1.00 92.75 80 PRO A C 1
ATOM 562 O O . PRO A 1 80 ? -5.575 -9.389 5.643 1.00 92.75 80 PRO A O 1
ATOM 565 N N . LEU A 1 81 ? -3.676 -8.503 4.858 1.00 91.56 81 LEU A N 1
ATOM 566 C CA . LEU A 1 81 ? -3.001 -8.469 6.157 1.00 91.56 81 LEU A CA 1
ATOM 567 C C . LEU A 1 81 ? -3.802 -7.702 7.226 1.00 91.56 81 LEU A C 1
ATOM 569 O O . LEU A 1 81 ? -3.836 -8.130 8.374 1.00 91.56 81 LEU A O 1
ATOM 573 N N . VAL A 1 82 ? -4.400 -6.557 6.877 1.00 94.25 82 VAL A N 1
ATOM 574 C CA . VAL A 1 82 ? -5.167 -5.737 7.831 1.00 94.25 82 VAL A CA 1
ATOM 575 C C . VAL A 1 82 ? -6.478 -6.440 8.165 1.00 94.25 82 VAL A C 1
ATOM 577 O O . VAL A 1 82 ? -6.804 -6.584 9.340 1.00 94.25 82 VAL A O 1
ATOM 580 N N . ARG A 1 83 ? -7.180 -6.951 7.149 1.00 95.31 83 ARG A N 1
ATOM 581 C CA . ARG A 1 83 ? -8.405 -7.748 7.301 1.00 95.31 83 ARG A CA 1
ATOM 582 C C . ARG A 1 83 ? -8.226 -8.910 8.282 1.00 95.31 83 ARG A C 1
ATOM 584 O O . ARG A 1 83 ? -9.003 -9.025 9.228 1.00 95.31 83 ARG A O 1
ATOM 591 N N . ASP A 1 84 ? -7.190 -9.724 8.090 1.00 95.81 84 ASP A N 1
ATOM 592 C CA . ASP A 1 84 ? -6.939 -10.911 8.914 1.00 95.81 84 ASP A CA 1
ATOM 593 C C . ASP A 1 84 ? -6.625 -10.528 10.368 1.00 95.81 84 ASP A C 1
ATOM 595 O O . ASP A 1 84 ? -7.094 -11.169 11.309 1.00 95.81 84 ASP A O 1
ATOM 599 N N . ARG A 1 85 ? -5.874 -9.437 10.574 1.00 94.75 85 ARG A N 1
ATOM 600 C CA . ARG A 1 85 ? -5.548 -8.931 11.915 1.00 94.75 85 ARG A CA 1
ATOM 601 C C . ARG A 1 85 ? -6.758 -8.344 12.636 1.00 94.75 85 ARG A C 1
ATOM 603 O O . ARG A 1 85 ?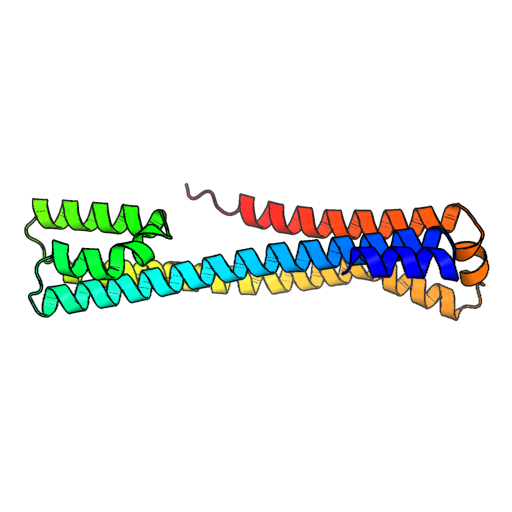 -6.896 -8.572 13.834 1.00 94.75 85 ARG A O 1
ATOM 610 N N . VAL A 1 86 ? -7.642 -7.643 11.928 1.00 95.75 86 VAL A N 1
ATOM 611 C CA . VAL A 1 86 ? -8.910 -7.148 12.490 1.00 95.75 86 VAL A CA 1
ATOM 612 C C . VAL A 1 86 ? -9.817 -8.310 12.880 1.00 95.75 86 VAL A C 1
ATOM 614 O O . VAL A 1 86 ? -10.377 -8.293 13.971 1.00 95.75 86 VAL A O 1
ATOM 617 N N . ALA A 1 87 ? -9.929 -9.338 12.033 1.00 95.19 87 ALA A N 1
ATOM 618 C CA . ALA A 1 87 ? -10.709 -10.533 12.348 1.00 95.19 87 ALA A CA 1
ATOM 619 C C . ALA A 1 87 ? -10.163 -11.259 13.590 1.00 95.19 87 ALA A C 1
ATOM 621 O O . ALA A 1 87 ? -10.932 -11.640 14.472 1.00 95.19 87 ALA A O 1
ATOM 622 N N . ALA A 1 88 ? -8.837 -11.384 13.703 1.00 95.12 88 ALA A N 1
ATOM 623 C CA . ALA A 1 88 ? -8.196 -11.944 14.890 1.00 95.12 88 ALA A CA 1
ATOM 624 C C . ALA A 1 88 ? -8.446 -11.091 16.147 1.00 95.12 88 ALA A C 1
ATOM 626 O O . ALA A 1 88 ? -8.773 -11.640 17.197 1.00 95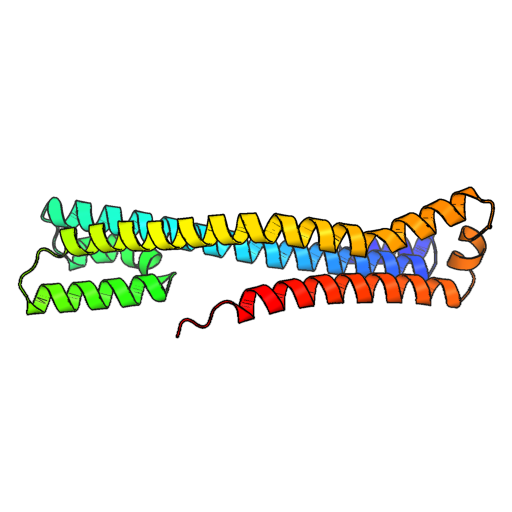.12 88 ALA A O 1
ATOM 627 N N . ALA A 1 89 ? -8.340 -9.761 16.049 1.00 94.62 89 ALA A N 1
ATOM 628 C CA . ALA A 1 89 ? -8.607 -8.852 17.164 1.00 94.62 89 ALA A CA 1
ATOM 629 C C . ALA A 1 89 ? -10.071 -8.919 17.627 1.00 94.62 89 ALA A C 1
ATOM 631 O O . ALA A 1 89 ? -10.319 -8.989 18.829 1.00 94.62 89 ALA A O 1
ATOM 632 N N . ALA A 1 90 ? -11.023 -8.971 16.690 1.00 93.94 90 ALA A N 1
ATOM 633 C CA . ALA A 1 90 ? -12.442 -9.164 16.987 1.00 93.94 90 ALA A CA 1
ATOM 634 C C . ALA A 1 90 ? -12.684 -10.495 17.712 1.00 93.94 90 ALA A C 1
ATOM 636 O O . ALA A 1 90 ? -13.286 -10.511 18.779 1.00 93.94 90 ALA A O 1
ATOM 637 N N . HIS A 1 91 ? -12.109 -11.592 17.213 1.00 95.12 91 HIS A N 1
ATOM 638 C CA . HIS A 1 91 ? -12.239 -12.900 17.856 1.00 95.12 91 HIS A CA 1
ATOM 639 C C . HIS A 1 91 ? -11.647 -12.933 19.277 1.00 95.12 91 HIS A C 1
ATOM 641 O O . HIS A 1 91 ? -12.195 -13.575 20.174 1.00 95.12 91 HIS A O 1
ATOM 647 N N . VAL A 1 92 ? -10.529 -12.238 19.507 1.00 95.75 92 VAL A N 1
ATOM 648 C CA . VAL A 1 92 ? -9.930 -12.112 20.844 1.00 95.75 92 VAL A CA 1
ATOM 649 C C . VAL A 1 92 ? -10.810 -11.264 21.765 1.00 95.75 92 VAL A C 1
ATOM 651 O O . VAL A 1 92 ? -11.010 -11.655 22.915 1.00 95.75 92 VAL A O 1
ATOM 654 N N . ALA A 1 93 ? -11.359 -10.148 21.279 1.00 94.50 93 ALA A N 1
ATOM 655 C CA . ALA A 1 93 ? -12.287 -9.310 22.039 1.00 94.50 93 ALA A CA 1
ATOM 656 C C . ALA A 1 93 ? -13.533 -10.103 22.459 1.00 94.50 93 ALA A C 1
ATOM 658 O O . ALA A 1 93 ? -13.860 -10.128 23.642 1.00 94.50 93 ALA A O 1
ATOM 659 N N . ASP A 1 94 ? -14.141 -10.845 21.530 1.00 94.56 94 ASP A N 1
ATOM 660 C CA . ASP A 1 94 ? -15.325 -11.671 21.794 1.00 94.56 94 ASP A CA 1
ATOM 661 C C . ASP A 1 94 ? -15.056 -12.748 22.857 1.00 94.56 94 ASP A C 1
ATOM 663 O O . ASP A 1 94 ? -15.904 -13.029 23.702 1.00 94.56 94 ASP A O 1
ATOM 667 N N . ARG A 1 95 ? -13.857 -13.346 22.853 1.00 95.94 95 ARG A N 1
ATOM 668 C CA . ARG A 1 95 ? -13.477 -14.386 23.822 1.00 95.94 95 ARG A CA 1
ATOM 669 C C . ARG A 1 95 ? -13.079 -13.855 25.196 1.00 95.94 95 ARG A C 1
ATOM 671 O O . ARG A 1 95 ? -13.180 -14.596 26.169 1.00 95.94 95 ARG A O 1
ATOM 678 N N . THR A 1 96 ? -12.547 -12.638 25.270 1.00 93.94 96 THR A N 1
ATOM 679 C CA . THR A 1 96 ? -11.960 -12.081 26.506 1.00 93.94 96 THR A CA 1
ATOM 680 C C . THR A 1 96 ? -12.799 -10.975 27.136 1.00 93.94 96 THR A C 1
ATOM 682 O O . THR A 1 96 ? -12.529 -10.586 28.268 1.00 93.94 96 THR A O 1
ATOM 685 N N . GLY A 1 97 ? -13.793 -10.450 26.416 1.00 91.69 97 GLY A N 1
ATOM 686 C CA . GLY A 1 97 ? -14.545 -9.258 26.805 1.00 91.69 97 GLY A CA 1
ATOM 687 C C . GLY A 1 97 ? -13.730 -7.964 26.726 1.00 91.69 97 GLY A C 1
ATOM 688 O O . GLY A 1 97 ? -14.192 -6.925 27.192 1.00 91.69 97 GLY A O 1
ATOM 689 N N . ALA A 1 98 ? -12.513 -8.005 26.170 1.00 91.88 98 ALA A N 1
ATOM 690 C CA . ALA A 1 98 ? -11.670 -6.827 26.045 1.00 91.88 98 ALA A CA 1
ATOM 691 C C . ALA A 1 98 ? -12.279 -5.813 25.057 1.00 91.88 98 ALA A C 1
ATOM 693 O O . ALA A 1 98 ? -12.823 -6.212 24.023 1.00 91.88 98 ALA A O 1
ATOM 694 N N . PRO A 1 99 ? -12.154 -4.499 25.320 1.00 93.44 99 PRO A N 1
ATOM 695 C CA . PRO A 1 99 ? -12.666 -3.468 24.426 1.00 93.44 99 PRO A CA 1
ATOM 696 C C . PRO A 1 99 ? -11.959 -3.530 23.066 1.00 93.44 99 PRO A C 1
ATOM 698 O O . PRO A 1 99 ? -10.763 -3.256 22.948 1.00 93.44 99 PRO A O 1
ATOM 701 N N . LEU A 1 100 ? -12.717 -3.865 22.016 1.00 93.56 100 LEU A N 1
ATOM 702 C CA . LEU A 1 100 ? -12.198 -3.995 20.650 1.00 93.56 100 LEU A CA 1
ATOM 703 C C . LEU A 1 100 ? -11.533 -2.701 20.155 1.00 93.56 100 LEU A C 1
ATOM 705 O O . LEU A 1 100 ? -10.521 -2.768 19.464 1.00 93.56 100 LEU A O 1
ATOM 709 N N . ALA A 1 101 ? -12.052 -1.534 20.547 1.00 94.00 101 ALA A N 1
ATOM 710 C CA . ALA A 1 101 ? -11.474 -0.241 20.183 1.00 94.00 101 ALA A CA 1
ATOM 711 C C . ALA A 1 101 ? -9.999 -0.112 20.608 1.00 94.00 101 ALA A C 1
ATOM 713 O O . ALA A 1 101 ? -9.167 0.323 19.818 1.00 94.00 101 ALA A O 1
ATOM 714 N N . ASP A 1 102 ? -9.645 -0.572 21.810 1.00 94.69 102 ASP A N 1
ATOM 715 C CA . ASP A 1 102 ? -8.267 -0.480 22.308 1.00 94.69 102 ASP A CA 1
ATOM 716 C C . ASP A 1 102 ? -7.331 -1.468 21.602 1.00 94.69 102 ASP A C 1
ATOM 718 O O . ASP A 1 102 ? -6.146 -1.185 21.404 1.00 94.69 102 ASP A O 1
ATOM 722 N N . LEU A 1 103 ? -7.852 -2.627 21.188 1.00 94.75 103 LEU A N 1
ATOM 723 C CA . LEU A 1 103 ? -7.097 -3.579 20.372 1.00 94.75 103 LEU A CA 1
ATOM 724 C C . LEU A 1 103 ? -6.831 -3.026 18.968 1.00 94.75 103 LEU A C 1
ATOM 726 O O . LEU A 1 103 ? -5.732 -3.215 18.445 1.00 94.75 103 LEU A O 1
ATOM 730 N N . LEU A 1 104 ? -7.807 -2.338 18.371 1.00 94.94 104 LEU A N 1
ATOM 731 C CA . LEU A 1 104 ? -7.673 -1.730 17.047 1.00 94.94 104 LEU A CA 1
ATOM 732 C C . LEU A 1 104 ? -6.681 -0.562 17.051 1.00 94.94 104 LEU A C 1
ATOM 734 O O . LEU A 1 104 ? -5.838 -0.512 16.160 1.00 94.94 104 LEU A O 1
ATOM 738 N N . ASP A 1 105 ? -6.694 0.294 18.075 1.00 94.94 105 ASP A N 1
ATOM 739 C CA . ASP A 1 105 ? -5.689 1.355 18.243 1.00 94.94 105 ASP A CA 1
ATOM 740 C C . ASP A 1 105 ? -4.274 0.785 18.374 1.00 94.94 105 ASP A C 1
ATOM 742 O O . ASP A 1 105 ? -3.332 1.238 17.718 1.00 94.94 105 ASP A O 1
ATOM 746 N N . ARG A 1 106 ? -4.102 -0.247 19.212 1.00 94.25 106 ARG A N 1
ATOM 747 C CA . ARG A 1 106 ? -2.800 -0.915 19.358 1.00 94.25 106 ARG A CA 1
ATOM 748 C C . ARG A 1 106 ? -2.348 -1.531 18.041 1.00 94.25 106 ARG A C 1
ATOM 750 O O . ARG A 1 106 ? -1.174 -1.415 17.692 1.00 94.25 106 ARG A O 1
ATOM 757 N N . LEU A 1 107 ? -3.266 -2.159 17.308 1.00 95.31 107 LEU A N 1
ATOM 758 C CA . LEU A 1 107 ? -2.985 -2.729 15.997 1.00 95.31 107 LEU A CA 1
ATOM 759 C C . LEU A 1 107 ? -2.590 -1.644 14.988 1.00 95.31 107 LEU A C 1
ATOM 761 O O . LEU A 1 107 ? -1.638 -1.835 14.235 1.00 95.31 107 LEU A O 1
ATOM 765 N N . GLU A 1 108 ? -3.278 -0.506 14.975 1.00 95.38 108 GLU A N 1
ATOM 766 C CA . GLU A 1 108 ? -2.936 0.622 14.113 1.00 95.38 108 GLU A CA 1
ATOM 767 C C . GLU A 1 108 ? -1.521 1.140 14.412 1.00 95.38 108 GLU A C 1
ATOM 769 O O . GLU A 1 108 ? -0.706 1.285 13.495 1.00 95.38 108 GLU A O 1
ATOM 774 N N . VAL A 1 109 ? -1.202 1.367 15.690 1.00 94.69 109 VAL A N 1
ATOM 775 C CA . VAL A 1 109 ? 0.120 1.838 16.129 1.00 94.69 109 VAL A CA 1
ATOM 776 C C . VAL A 1 109 ? 1.217 0.839 15.759 1.00 94.69 109 VAL A C 1
ATOM 778 O O . VAL A 1 109 ? 2.248 1.251 15.214 1.00 94.69 109 VAL A O 1
ATOM 781 N N . ASP A 1 110 ? 0.993 -0.456 15.999 1.00 94.50 110 ASP A N 1
ATOM 782 C CA . ASP A 1 110 ? 1.926 -1.532 15.642 1.00 94.50 110 ASP A CA 1
ATOM 783 C C . ASP A 1 110 ? 2.167 -1.575 14.125 1.00 94.50 110 ASP A C 1
ATOM 785 O O . ASP A 1 110 ? 3.306 -1.497 13.655 1.00 94.50 110 ASP A O 1
ATOM 789 N N . LEU A 1 111 ? 1.097 -1.578 13.324 1.00 92.31 111 LEU A N 1
ATOM 790 C CA . LEU A 1 111 ? 1.197 -1.630 11.865 1.00 92.31 111 LEU A CA 1
ATOM 791 C C . LEU A 1 111 ? 1.846 -0.370 11.263 1.00 92.31 111 LEU A C 1
ATOM 793 O O . LEU A 1 111 ? 2.637 -0.502 10.318 1.00 92.31 111 LEU A O 1
ATOM 797 N N . ARG A 1 112 ? 1.570 0.828 11.806 1.00 92.38 112 ARG A N 1
ATOM 798 C CA . ARG A 1 112 ? 2.277 2.078 11.448 1.00 92.38 112 ARG A CA 1
ATOM 799 C C . ARG A 1 112 ? 3.753 2.013 11.861 1.00 92.38 112 ARG A C 1
ATOM 801 O O . ARG A 1 112 ? 4.622 2.516 11.147 1.00 92.38 112 ARG A O 1
ATOM 808 N N . GLY A 1 113 ? 4.063 1.395 13.002 1.00 91.31 113 GLY A N 1
ATOM 809 C CA . GLY A 1 113 ? 5.428 1.153 13.480 1.00 91.31 113 GLY A CA 1
ATOM 810 C C . GLY A 1 113 ? 6.237 0.278 12.524 1.00 91.31 113 GLY A C 1
ATOM 811 O O . GLY A 1 113 ? 7.312 0.681 12.074 1.00 91.31 113 GLY A O 1
ATOM 812 N N . LEU A 1 114 ? 5.682 -0.871 12.138 1.00 88.19 114 LEU A N 1
ATOM 813 C CA . LEU A 1 114 ? 6.303 -1.788 11.179 1.00 88.19 114 LEU A CA 1
ATOM 814 C C . LEU A 1 114 ? 6.565 -1.121 9.823 1.00 88.19 114 LEU A C 1
ATOM 816 O O . LEU A 1 114 ? 7.586 -1.388 9.189 1.00 88.19 114 LEU A O 1
ATOM 820 N N . GLU A 1 115 ? 5.671 -0.239 9.375 1.00 85.81 115 GLU A N 1
ATOM 821 C CA . GLU A 1 115 ? 5.871 0.498 8.126 1.00 85.81 115 GLU A CA 1
ATOM 822 C C . GLU A 1 115 ? 7.018 1.506 8.233 1.00 85.81 115 GLU A C 1
ATOM 824 O O . GLU A 1 115 ? 7.868 1.555 7.346 1.00 85.81 115 GLU A O 1
ATOM 829 N N . ARG A 1 116 ? 7.124 2.244 9.345 1.00 86.31 116 ARG A N 1
ATOM 830 C CA . ARG A 1 116 ? 8.257 3.158 9.580 1.00 86.31 116 ARG A CA 1
ATOM 831 C C . ARG A 1 116 ? 9.599 2.432 9.517 1.00 86.31 116 ARG A C 1
ATOM 833 O O . ARG A 1 116 ? 10.510 2.920 8.856 1.00 86.31 116 ARG A O 1
ATOM 840 N N . VAL A 1 117 ? 9.692 1.245 10.120 1.00 85.19 117 VAL A N 1
ATOM 841 C CA . VAL A 1 117 ? 10.897 0.397 10.057 1.00 85.19 117 VAL A CA 1
ATOM 842 C C . VAL A 1 117 ? 11.205 -0.046 8.622 1.00 85.19 117 VAL A C 1
ATOM 844 O O . VAL A 1 117 ? 12.360 -0.069 8.199 1.00 85.19 117 VAL A O 1
ATOM 847 N N . ARG A 1 118 ? 10.181 -0.375 7.829 1.00 83.06 118 ARG A N 1
ATOM 848 C CA . ARG A 1 118 ? 10.370 -0.729 6.413 1.00 83.06 118 ARG A CA 1
ATOM 849 C C . ARG A 1 118 ? 10.828 0.457 5.579 1.00 83.06 118 ARG A C 1
ATOM 851 O O . ARG A 1 118 ? 11.682 0.279 4.714 1.00 83.06 118 ARG A O 1
ATOM 858 N N . LEU A 1 119 ? 10.280 1.644 5.823 1.00 81.31 119 LEU A N 1
ATOM 859 C CA . LEU A 1 119 ? 10.654 2.862 5.110 1.00 81.31 119 LEU A CA 1
ATOM 860 C C . LEU A 1 119 ? 12.095 3.272 5.421 1.00 81.31 119 LEU A C 1
ATOM 862 O O . LEU A 1 119 ? 12.831 3.606 4.493 1.00 81.31 119 LEU A O 1
ATOM 866 N N . THR A 1 120 ? 12.535 3.180 6.678 1.00 80.62 120 THR A N 1
ATOM 867 C CA . THR A 1 120 ? 13.938 3.442 7.038 1.00 80.62 120 THR A CA 1
ATOM 868 C C . THR A 1 120 ? 14.873 2.408 6.414 1.00 80.62 120 THR A C 1
ATOM 870 O O . THR A 1 120 ? 15.863 2.781 5.783 1.00 80.62 120 THR A O 1
ATOM 873 N N . ALA A 1 121 ? 14.526 1.118 6.465 1.00 80.94 121 ALA A N 1
ATOM 874 C CA . ALA A 1 121 ? 15.288 0.070 5.784 1.00 80.94 121 ALA A CA 1
ATOM 875 C C . ALA A 1 121 ? 15.358 0.294 4.259 1.00 80.94 121 ALA A C 1
ATOM 877 O O . ALA A 1 121 ? 16.417 0.141 3.644 1.00 80.94 121 ALA A O 1
ATOM 878 N N . ALA A 1 122 ? 14.248 0.706 3.639 1.00 74.56 122 ALA A N 1
ATOM 879 C CA . ALA A 1 122 ? 14.193 1.028 2.218 1.00 74.56 122 ALA A CA 1
ATOM 880 C C . ALA A 1 122 ? 15.038 2.261 1.868 1.00 74.56 122 ALA A C 1
ATOM 882 O O . ALA A 1 122 ? 15.691 2.255 0.824 1.00 74.56 122 ALA A O 1
ATOM 883 N N . ALA A 1 123 ? 15.066 3.281 2.731 1.00 73.75 123 ALA A N 1
ATOM 884 C CA . ALA A 1 123 ? 15.897 4.470 2.560 1.00 73.75 123 ALA A CA 1
ATOM 885 C C . ALA A 1 123 ? 17.395 4.127 2.620 1.00 73.75 123 ALA A C 1
ATOM 887 O O . ALA A 1 123 ? 18.153 4.544 1.743 1.00 73.75 123 ALA A O 1
ATOM 888 N N . HIS A 1 124 ? 17.819 3.282 3.566 1.00 74.62 124 HIS A N 1
ATOM 889 C CA . HIS A 1 124 ? 19.204 2.799 3.623 1.00 74.62 124 HIS A CA 1
ATOM 890 C C . HIS A 1 124 ? 19.580 1.964 2.387 1.00 74.62 124 HIS A C 1
ATOM 892 O O . HIS A 1 124 ? 20.653 2.145 1.810 1.00 74.62 124 HIS A O 1
ATOM 898 N N . ALA A 1 125 ? 18.671 1.106 1.914 1.00 74.81 125 ALA A N 1
ATOM 899 C CA . ALA A 1 125 ? 18.872 0.332 0.689 1.00 74.81 125 ALA A CA 1
ATOM 900 C C . ALA A 1 125 ? 18.824 1.186 -0.596 1.00 74.81 125 ALA A C 1
ATOM 902 O O . ALA A 1 125 ? 19.320 0.761 -1.641 1.00 74.81 125 ALA A O 1
ATOM 903 N N . ALA A 1 126 ? 18.219 2.377 -0.560 1.00 68.44 126 ALA A N 1
ATOM 904 C CA . ALA A 1 126 ? 18.214 3.296 -1.694 1.00 68.44 126 ALA A CA 1
ATOM 905 C C . ALA A 1 126 ? 19.611 3.881 -1.937 1.00 68.44 126 ALA A C 1
ATOM 907 O O . ALA A 1 126 ? 20.018 3.983 -3.091 1.00 68.44 126 ALA A O 1
ATOM 908 N N . GLY A 1 127 ? 20.370 4.170 -0.872 1.00 69.38 127 GLY A N 1
ATOM 909 C CA . GLY A 1 127 ? 21.758 4.632 -0.974 1.00 69.38 127 GLY A CA 1
ATOM 910 C C . GLY A 1 127 ? 22.674 3.604 -1.644 1.00 69.38 127 GLY A C 1
ATOM 911 O O . GLY A 1 127 ? 23.381 3.930 -2.596 1.00 69.38 127 GLY A O 1
ATOM 912 N N . THR A 1 128 ? 22.594 2.336 -1.228 1.00 71.88 128 THR A N 1
ATOM 913 C CA . THR A 1 128 ? 23.378 1.243 -1.836 1.00 71.88 128 THR A CA 1
ATOM 914 C C . THR A 1 128 ? 22.920 0.897 -3.255 1.00 71.88 128 THR A C 1
ATOM 916 O O . THR A 1 128 ? 23.738 0.540 -4.102 1.00 71.88 128 THR A O 1
ATOM 919 N N . ARG A 1 129 ? 21.626 1.045 -3.572 1.00 64.69 129 ARG A N 1
ATOM 920 C CA . ARG A 1 129 ? 21.147 0.926 -4.960 1.00 64.69 129 ARG A CA 1
ATOM 921 C C . ARG A 1 129 ? 21.562 2.102 -5.836 1.00 64.69 129 ARG A C 1
ATOM 923 O O . ARG A 1 129 ? 21.786 1.878 -7.019 1.00 64.69 129 ARG A O 1
ATOM 930 N N . ALA A 1 130 ? 21.655 3.319 -5.302 1.00 60.31 130 ALA A N 1
ATOM 931 C CA . ALA A 1 130 ? 22.049 4.498 -6.069 1.00 60.31 130 ALA A CA 1
ATOM 932 C C . ALA A 1 130 ? 23.504 4.394 -6.542 1.00 60.31 130 ALA A C 1
ATOM 934 O O . ALA A 1 130 ? 23.783 4.660 -7.709 1.00 60.31 130 ALA A O 1
ATOM 935 N N . THR A 1 131 ? 24.413 3.921 -5.685 1.00 66.00 131 THR A N 1
ATOM 936 C CA . THR A 1 131 ? 25.810 3.659 -6.069 1.00 66.00 131 THR A CA 1
ATOM 937 C C . THR A 1 131 ? 25.924 2.499 -7.054 1.00 66.00 131 THR A C 1
ATOM 939 O O . THR A 1 131 ? 26.623 2.623 -8.055 1.00 66.00 131 THR A O 1
ATOM 942 N N . ALA A 1 132 ? 25.180 1.408 -6.847 1.00 63.38 132 ALA A N 1
ATOM 943 C CA . ALA A 1 132 ? 25.126 0.308 -7.810 1.00 63.38 132 ALA A CA 1
ATOM 944 C C . ALA A 1 132 ? 24.570 0.754 -9.176 1.00 63.38 132 ALA A C 1
ATOM 946 O O . ALA A 1 132 ? 25.084 0.343 -10.214 1.00 63.38 132 ALA A O 1
ATOM 947 N N . ALA A 1 133 ? 23.557 1.626 -9.190 1.00 55.47 133 ALA A N 1
ATOM 948 C CA . ALA A 1 133 ? 23.010 2.210 -10.412 1.00 55.47 133 ALA A CA 1
ATOM 949 C C . ALA A 1 133 ? 24.008 3.159 -11.098 1.00 55.47 133 ALA A C 1
ATOM 951 O O . ALA A 1 133 ? 24.118 3.128 -12.319 1.00 55.47 133 ALA A O 1
ATOM 952 N N . LEU A 1 134 ? 24.768 3.950 -10.332 1.00 61.34 134 LEU A N 1
ATOM 953 C CA . LEU A 1 134 ? 25.857 4.798 -10.835 1.00 61.34 134 LEU A CA 1
ATOM 954 C C . LEU A 1 134 ? 26.968 3.970 -11.489 1.00 61.34 134 LEU A C 1
ATOM 956 O O . LEU A 1 134 ? 27.373 4.267 -12.609 1.00 61.34 134 LEU A O 1
ATOM 960 N N . LEU A 1 135 ? 27.413 2.895 -10.832 1.00 66.00 135 LEU A N 1
ATOM 961 C CA . LEU A 1 135 ? 28.408 1.972 -11.388 1.00 66.00 135 LEU A CA 1
ATOM 962 C C . LEU A 1 135 ? 27.880 1.251 -12.634 1.00 66.00 135 LEU A C 1
ATOM 964 O O . LEU A 1 135 ? 28.617 1.074 -13.599 1.00 66.00 135 LEU A O 1
ATOM 968 N N . ALA A 1 136 ? 26.594 0.896 -12.651 1.00 57.91 136 ALA A N 1
ATOM 969 C CA . ALA A 1 136 ? 25.944 0.329 -13.829 1.00 57.91 136 ALA A CA 1
ATOM 970 C C . ALA A 1 136 ? 25.776 1.344 -14.976 1.00 57.91 136 ALA A C 1
ATOM 972 O O . ALA A 1 136 ? 25.684 0.936 -16.131 1.00 57.91 136 ALA A O 1
ATOM 973 N N . ALA A 1 137 ? 25.754 2.649 -14.680 1.00 58.38 137 ALA A N 1
ATOM 974 C CA . ALA A 1 137 ? 25.705 3.723 -15.672 1.00 58.38 137 ALA A CA 1
ATOM 975 C C . ALA A 1 137 ? 27.098 4.147 -16.179 1.00 58.38 137 ALA A C 1
ATOM 977 O O . ALA A 1 137 ? 27.200 4.760 -17.240 1.00 58.38 137 ALA A O 1
ATOM 978 N N . LEU A 1 138 ? 28.175 3.786 -15.474 1.00 60.94 138 LEU A N 1
ATOM 979 C CA . LEU A 1 138 ? 29.561 4.089 -15.847 1.00 60.94 138 LEU A CA 1
ATOM 980 C C . LEU A 1 138 ? 29.941 3.674 -17.291 1.00 60.94 138 LEU A C 1
ATOM 982 O O . LEU A 1 138 ? 30.606 4.462 -17.967 1.00 60.94 138 LEU A O 1
ATOM 986 N N . PRO A 1 139 ? 29.490 2.522 -17.833 1.00 55.06 139 PRO A N 1
ATOM 987 C CA . PRO A 1 139 ? 29.755 2.149 -19.224 1.00 55.06 139 PRO A CA 1
ATOM 988 C C . PRO A 1 139 ? 29.158 3.133 -20.240 1.00 55.06 139 PRO A C 1
ATOM 990 O O . PRO A 1 139 ? 29.756 3.375 -21.285 1.00 55.06 139 PRO A O 1
ATOM 993 N N . LEU A 1 140 ? 28.010 3.747 -19.928 1.00 56.69 140 LEU A N 1
ATOM 994 C CA . LEU A 1 140 ? 27.376 4.750 -20.793 1.00 56.69 140 LEU A CA 1
ATOM 995 C C . LEU A 1 140 ? 28.200 6.042 -20.839 1.00 56.69 140 LEU A C 1
ATOM 997 O O . LEU A 1 140 ? 28.350 6.637 -21.905 1.00 56.69 140 LEU A O 1
ATOM 1001 N N . ALA A 1 141 ? 28.784 6.444 -19.706 1.00 55.94 141 ALA A N 1
ATOM 1002 C CA . ALA A 1 141 ? 29.706 7.577 -19.656 1.00 55.94 141 ALA A CA 1
ATOM 1003 C C . ALA A 1 141 ? 30.977 7.305 -20.484 1.00 55.94 141 ALA A C 1
ATOM 1005 O O . ALA A 1 141 ? 31.435 8.187 -21.209 1.00 55.94 141 ALA A O 1
ATOM 1006 N N . GLY A 1 142 ? 31.494 6.070 -20.453 1.00 53.72 142 GLY A N 1
ATOM 1007 C CA . GLY A 1 142 ? 32.628 5.643 -21.282 1.00 53.72 142 GLY A CA 1
ATOM 1008 C C . GLY A 1 142 ? 32.358 5.744 -22.789 1.00 53.72 142 GLY A C 1
ATOM 1009 O O . GLY A 1 142 ? 33.221 6.196 -23.540 1.00 53.72 142 GLY A O 1
ATOM 1010 N N . ILE A 1 143 ? 31.140 5.415 -23.231 1.00 53.50 143 ILE A N 1
ATOM 1011 C CA . ILE A 1 143 ? 30.714 5.586 -24.632 1.00 53.50 143 ILE A CA 1
ATOM 1012 C C . ILE A 1 143 ? 30.684 7.075 -25.022 1.00 53.50 143 ILE A C 1
ATOM 1014 O O . ILE A 1 143 ? 31.094 7.431 -26.126 1.00 53.50 143 ILE A O 1
ATOM 1018 N N . GLY A 1 144 ? 30.256 7.954 -24.109 1.00 52.84 144 GLY A N 1
ATOM 1019 C CA . GLY A 1 144 ? 30.257 9.405 -24.326 1.00 52.84 144 GLY A CA 1
ATOM 1020 C C . GLY A 1 144 ? 31.662 9.995 -24.483 1.00 52.84 144 GLY A C 1
ATOM 1021 O O . GLY A 1 144 ? 31.893 10.814 -25.370 1.00 52.84 144 GLY A O 1
ATOM 1022 N N . VAL A 1 145 ? 32.624 9.538 -23.675 1.00 54.09 145 VAL A N 1
ATOM 1023 C CA . VAL A 1 145 ? 34.029 9.975 -23.780 1.00 54.09 145 VAL A CA 1
ATOM 1024 C C . VAL A 1 145 ? 34.660 9.519 -25.102 1.00 54.09 145 VAL A C 1
ATOM 1026 O O . VAL A 1 145 ? 35.371 10.297 -25.733 1.00 54.09 145 VAL A O 1
ATOM 1029 N N . GLY A 1 146 ? 34.343 8.308 -25.575 1.00 52.25 146 GLY A N 1
ATOM 1030 C CA . GLY A 1 146 ? 34.805 7.815 -26.880 1.00 52.25 146 GLY A CA 1
ATOM 1031 C C . GLY A 1 146 ? 34.319 8.660 -28.066 1.00 52.25 146 GLY A C 1
ATOM 1032 O O . GLY A 1 146 ? 35.051 8.829 -29.038 1.00 52.25 146 GLY A O 1
ATOM 1033 N N . TYR A 1 147 ? 33.128 9.257 -27.957 1.00 44.84 147 TYR A N 1
ATOM 1034 C CA . TYR A 1 147 ? 32.581 10.205 -28.937 1.00 44.84 147 TYR A CA 1
ATOM 1035 C C . TYR A 1 147 ? 33.388 11.512 -29.012 1.00 44.84 147 TYR A C 1
ATOM 1037 O O . TYR A 1 147 ? 33.569 12.070 -30.090 1.00 44.84 147 TYR A O 1
ATOM 1045 N N . GLY A 1 148 ? 33.890 11.996 -27.871 1.00 47.34 148 GLY A N 1
ATOM 1046 C CA . GLY A 1 148 ? 34.686 13.226 -27.790 1.00 47.34 148 GLY A CA 1
ATOM 1047 C C . GLY A 1 148 ? 36.100 13.096 -28.365 1.00 47.34 148 GLY A C 1
ATOM 1048 O O . GLY A 1 148 ? 36.717 14.105 -28.691 1.00 47.34 148 GLY A O 1
ATOM 1049 N N . MET A 1 149 ? 36.607 11.869 -28.525 1.00 52.81 149 MET A N 1
ATOM 1050 C CA . MET A 1 149 ? 37.939 11.593 -29.081 1.00 52.81 149 MET A CA 1
ATOM 1051 C C . MET A 1 149 ? 37.984 11.545 -30.620 1.00 52.81 149 MET A C 1
ATOM 1053 O O . MET A 1 149 ? 39.036 11.254 -31.182 1.00 52.81 149 MET A O 1
ATOM 1057 N N . GLY A 1 150 ? 36.881 11.832 -31.320 1.00 45.97 150 GLY A N 1
ATOM 1058 C CA . GLY A 1 150 ? 36.875 11.898 -32.788 1.00 45.97 150 GLY A CA 1
ATOM 1059 C C . GLY A 1 150 ? 36.874 10.537 -33.491 1.00 45.97 150 GLY A C 1
ATOM 1060 O O . GLY A 1 150 ? 37.115 10.466 -34.693 1.00 45.97 150 GLY A O 1
ATOM 1061 N N . ALA A 1 151 ? 36.552 9.452 -32.777 1.00 49.94 151 ALA A N 1
ATOM 1062 C CA . ALA A 1 151 ? 35.925 8.321 -33.448 1.00 49.94 151 ALA A CA 1
ATOM 1063 C C . ALA A 1 151 ? 34.645 8.846 -34.121 1.00 49.94 151 ALA A C 1
ATOM 1065 O O . ALA A 1 151 ? 33.982 9.713 -33.553 1.00 49.94 151 ALA A O 1
ATOM 1066 N N . ASP A 1 152 ? 34.271 8.312 -35.283 1.00 45.72 152 ASP A N 1
ATOM 1067 C CA . ASP A 1 152 ? 33.036 8.677 -35.992 1.00 45.72 152 ASP A CA 1
ATOM 1068 C C . ASP A 1 152 ? 31.957 7.580 -35.797 1.00 45.72 152 ASP A C 1
ATOM 1070 O O . ASP A 1 152 ? 31.536 6.896 -36.738 1.00 45.72 152 ASP A O 1
ATOM 1074 N N . PRO A 1 153 ? 31.530 7.297 -34.546 1.00 51.25 153 PRO A N 1
ATOM 1075 C CA . PRO A 1 153 ? 30.643 6.189 -34.228 1.00 51.25 153 PRO A CA 1
ATOM 1076 C C . PRO A 1 153 ? 29.231 6.424 -34.756 1.00 51.25 153 PRO A C 1
ATOM 1078 O O . PRO A 1 153 ? 28.486 5.463 -34.849 1.00 51.25 153 PRO A O 1
ATOM 1081 N N . VAL A 1 154 ? 28.850 7.649 -35.139 1.00 45.66 154 VAL A N 1
ATOM 1082 C CA . VAL A 1 154 ? 27.495 7.977 -35.614 1.00 45.66 154 VAL A CA 1
ATOM 1083 C C . VAL A 1 154 ? 27.226 7.311 -36.965 1.00 45.66 154 VAL A C 1
ATOM 1085 O O . VAL A 1 154 ? 26.170 6.715 -37.169 1.00 45.66 154 VAL A O 1
ATOM 1088 N N . HIS A 1 155 ? 28.207 7.347 -37.874 1.00 49.38 155 HIS A N 1
ATOM 1089 C CA . HIS A 1 155 ? 28.094 6.742 -39.200 1.00 49.38 155 HIS A CA 1
ATOM 1090 C C . HIS A 1 155 ? 28.167 5.205 -39.126 1.00 49.38 155 HIS A C 1
ATOM 1092 O O . HIS A 1 155 ? 27.469 4.513 -39.866 1.00 49.38 155 HIS A O 1
ATOM 1098 N N . VAL A 1 156 ? 28.943 4.656 -38.181 1.00 51.59 156 VAL A N 1
ATOM 1099 C CA . VAL A 1 156 ? 29.095 3.204 -37.959 1.00 51.59 156 VAL A CA 1
ATOM 1100 C C . VAL A 1 156 ? 27.951 2.604 -37.118 1.00 51.59 156 VAL A C 1
ATOM 1102 O O . VAL A 1 156 ? 27.559 1.462 -37.351 1.00 51.59 156 VAL A O 1
ATOM 1105 N N . LEU A 1 157 ? 27.353 3.349 -36.180 1.00 47.72 157 LEU A N 1
ATOM 1106 C CA . LEU A 1 157 ? 26.163 2.907 -35.432 1.00 47.72 157 LEU A CA 1
ATOM 1107 C C . LEU A 1 157 ? 24.896 2.943 -36.287 1.00 47.72 157 LEU A C 1
ATOM 1109 O O . LEU A 1 157 ? 24.026 2.094 -36.093 1.00 47.72 157 LEU A O 1
ATOM 1113 N N . LEU A 1 158 ? 24.777 3.912 -37.201 1.00 46.97 158 LEU A N 1
ATOM 1114 C CA . LEU A 1 158 ? 23.584 4.070 -38.039 1.00 46.97 158 LEU A CA 1
ATOM 1115 C C . LEU A 1 158 ? 23.609 3.202 -39.310 1.00 46.97 158 LEU A C 1
ATOM 1117 O O . LEU A 1 158 ? 22.536 2.885 -39.817 1.00 46.97 158 LEU A O 1
ATOM 1121 N N . HIS A 1 159 ? 24.781 2.754 -39.789 1.00 49.31 159 HIS A N 1
ATOM 1122 C CA . HIS A 1 159 ? 24.896 1.954 -41.026 1.00 49.31 159 HIS A CA 1
ATOM 1123 C C . HIS A 1 159 ? 25.476 0.540 -40.852 1.00 49.31 159 HIS A C 1
ATOM 1125 O O . HIS A 1 159 ? 25.484 -0.227 -41.818 1.00 49.31 159 HIS A O 1
ATOM 1131 N N . THR A 1 160 ? 25.908 0.133 -39.651 1.00 54.03 160 THR A N 1
ATOM 1132 C CA . THR A 1 160 ? 26.609 -1.150 -39.470 1.00 54.03 160 THR A CA 1
ATOM 1133 C C . THR A 1 160 ? 25.998 -2.004 -38.348 1.00 54.03 160 THR A C 1
ATOM 1135 O O . THR A 1 160 ? 25.798 -1.558 -37.218 1.00 54.03 160 THR A O 1
ATOM 1138 N N . ARG A 1 161 ? 25.754 -3.295 -38.650 1.00 49.75 161 ARG A N 1
ATOM 1139 C CA . ARG A 1 161 ? 25.189 -4.334 -37.750 1.00 49.75 161 ARG A CA 1
ATOM 1140 C C . ARG A 1 161 ? 25.767 -4.390 -36.310 1.00 49.75 161 ARG A C 1
ATOM 1142 O O . ARG A 1 161 ? 24.994 -4.720 -35.410 1.00 49.75 161 ARG A O 1
ATOM 1149 N N . PRO A 1 162 ? 27.049 -4.060 -36.033 1.00 49.16 162 PRO A N 1
ATOM 1150 C CA . PRO A 1 162 ? 27.599 -4.066 -34.672 1.00 49.16 162 PRO A CA 1
ATOM 1151 C C . PRO A 1 162 ? 26.978 -3.023 -33.725 1.00 49.16 162 PRO A C 1
ATOM 1153 O O . PRO A 1 162 ? 26.842 -3.292 -32.531 1.00 49.16 162 PRO A O 1
ATOM 1156 N N . GLY A 1 163 ? 26.558 -1.856 -34.235 1.00 47.81 163 GLY A N 1
ATOM 1157 C CA . GLY A 1 163 ? 25.991 -0.773 -33.417 1.00 47.81 163 GLY A CA 1
ATOM 1158 C C . GLY A 1 163 ? 24.647 -1.137 -32.782 1.00 47.81 163 GLY A C 1
ATOM 1159 O O . GLY A 1 163 ? 24.406 -0.862 -31.606 1.00 47.81 163 GLY A O 1
ATOM 1160 N N . ALA A 1 164 ? 23.811 -1.866 -33.526 1.00 53.34 164 ALA A N 1
ATOM 1161 C CA . ALA A 1 164 ? 22.553 -2.413 -33.022 1.00 53.34 164 ALA A CA 1
ATOM 1162 C C . ALA A 1 164 ? 22.776 -3.439 -31.895 1.00 53.34 164 ALA A C 1
ATOM 1164 O O . ALA A 1 164 ? 22.019 -3.469 -30.924 1.00 53.34 164 ALA A O 1
ATOM 1165 N N . GLY A 1 165 ? 23.849 -4.235 -31.989 1.00 50.44 165 GLY A N 1
ATOM 1166 C CA . GLY A 1 165 ? 24.246 -5.173 -30.940 1.00 50.44 165 GLY A CA 1
ATOM 1167 C C . GLY A 1 165 ? 24.597 -4.467 -29.630 1.00 50.44 165 GLY A C 1
ATOM 1168 O O . GLY A 1 165 ? 24.156 -4.891 -28.566 1.00 50.44 165 GLY A O 1
ATOM 1169 N N . CYS A 1 166 ? 25.313 -3.343 -29.695 1.00 54.25 166 CYS A N 1
ATOM 1170 C CA . CYS A 1 166 ? 25.691 -2.582 -28.503 1.00 54.25 166 CYS A CA 1
ATOM 1171 C C . CYS A 1 166 ? 24.473 -1.960 -27.793 1.00 54.25 166 CYS A C 1
ATOM 1173 O O . CYS A 1 166 ? 24.339 -2.079 -26.574 1.00 54.25 166 CYS A O 1
ATOM 1175 N N . VAL A 1 167 ? 23.529 -1.386 -28.551 1.00 56.44 167 VAL A N 1
ATOM 1176 C CA . VAL A 1 167 ? 22.268 -0.850 -28.000 1.00 56.44 167 VAL A CA 1
ATOM 1177 C C . VAL A 1 167 ? 21.428 -1.961 -27.365 1.00 56.44 167 VAL A C 1
ATOM 1179 O O . VAL A 1 167 ? 20.912 -1.790 -26.259 1.00 56.44 167 VAL A O 1
ATOM 1182 N N . ALA A 1 168 ? 21.328 -3.120 -28.021 1.00 55.31 168 ALA A N 1
ATOM 1183 C CA . ALA A 1 168 ? 20.620 -4.274 -27.475 1.00 55.31 168 ALA A CA 1
ATOM 1184 C C . ALA A 1 168 ? 21.251 -4.765 -26.159 1.00 55.31 168 ALA A C 1
ATOM 1186 O O . ALA A 1 168 ? 20.530 -5.047 -25.201 1.00 55.31 168 ALA A O 1
ATOM 1187 N N . VAL A 1 169 ? 22.585 -4.805 -26.079 1.00 55.28 169 VAL A N 1
ATOM 1188 C CA . VAL A 1 169 ? 23.315 -5.176 -24.858 1.00 55.28 169 VAL A CA 1
ATOM 1189 C C . VAL A 1 169 ? 23.080 -4.161 -23.740 1.00 55.28 169 VAL A C 1
ATOM 1191 O O . VAL A 1 169 ? 22.772 -4.571 -22.622 1.00 55.28 169 VAL A O 1
ATOM 1194 N N . ALA A 1 170 ? 23.141 -2.857 -24.023 1.00 60.91 170 ALA A N 1
ATOM 1195 C CA . ALA A 1 170 ? 22.881 -1.814 -23.027 1.00 60.91 170 ALA A CA 1
ATOM 1196 C C . ALA A 1 170 ? 21.463 -1.924 -22.440 1.00 60.91 170 ALA A C 1
ATOM 1198 O O . ALA A 1 170 ? 21.270 -1.877 -21.225 1.00 60.91 170 ALA A O 1
ATOM 1199 N N . VAL A 1 171 ? 20.468 -2.159 -23.296 1.00 62.69 171 VAL A N 1
ATOM 1200 C CA . VAL A 1 171 ? 19.068 -2.356 -22.896 1.00 62.69 171 VAL A CA 1
ATOM 1201 C C . VAL A 1 171 ? 18.899 -3.621 -22.063 1.00 62.69 171 VAL A C 1
ATOM 1203 O O . VAL A 1 171 ? 18.214 -3.591 -21.039 1.00 62.69 171 VAL A O 1
ATOM 1206 N N . LEU A 1 172 ? 19.503 -4.734 -22.487 1.00 57.88 172 LEU A N 1
ATOM 1207 C CA . LEU A 1 172 ? 19.457 -5.994 -21.748 1.00 57.88 172 LEU A CA 1
ATOM 1208 C C . LEU A 1 172 ? 20.071 -5.834 -20.359 1.00 57.88 172 LEU A C 1
ATOM 1210 O O . LEU A 1 172 ? 19.487 -6.302 -19.383 1.00 57.88 172 LEU A O 1
ATOM 1214 N N . LEU A 1 173 ? 21.188 -5.113 -20.254 1.00 63.94 173 LEU A N 1
ATOM 1215 C CA . LEU A 1 173 ? 21.821 -4.804 -18.975 1.00 63.94 173 LEU A CA 1
ATOM 1216 C C . LEU A 1 173 ? 20.911 -3.933 -18.093 1.00 63.94 173 LEU A C 1
ATOM 1218 O O . LEU A 1 173 ? 20.742 -4.218 -16.905 1.00 63.94 173 LEU A O 1
ATOM 1222 N N . GLN A 1 174 ? 20.249 -2.929 -18.678 1.00 63.56 174 GLN A N 1
ATOM 1223 C CA . GLN A 1 174 ? 19.295 -2.062 -17.978 1.00 63.56 174 GLN A CA 1
ATOM 1224 C C . GLN A 1 174 ? 18.088 -2.857 -17.446 1.00 63.56 174 GLN A C 1
ATOM 1226 O O . GLN A 1 174 ? 17.684 -2.708 -16.287 1.00 63.56 174 GLN A O 1
ATOM 1231 N N . LEU A 1 175 ? 17.521 -3.736 -18.279 1.00 60.06 175 LEU A N 1
ATOM 1232 C CA . LEU A 1 175 ? 16.405 -4.612 -17.920 1.00 60.06 175 LEU A CA 1
ATOM 1233 C C . LEU A 1 175 ? 16.812 -5.643 -16.862 1.00 60.06 175 LEU A C 1
ATOM 1235 O O . LEU A 1 175 ? 16.044 -5.888 -15.927 1.00 60.06 175 LEU A O 1
ATOM 1239 N N . ALA A 1 176 ? 18.021 -6.197 -16.960 1.00 63.66 176 ALA A N 1
ATOM 1240 C CA . ALA A 1 176 ? 18.578 -7.107 -15.967 1.00 63.66 176 ALA A CA 1
ATOM 1241 C C . ALA A 1 176 ? 18.762 -6.411 -14.610 1.00 63.66 176 ALA A C 1
ATOM 1243 O O . ALA A 1 176 ? 18.359 -6.968 -13.589 1.00 63.66 176 ALA A O 1
ATOM 1244 N N . GLY A 1 177 ? 19.260 -5.170 -14.583 1.00 62.53 177 GLY A N 1
ATOM 1245 C CA . GLY A 1 177 ? 19.380 -4.373 -13.357 1.00 62.53 177 GLY A CA 1
ATOM 1246 C C . GLY A 1 177 ? 18.027 -4.095 -12.687 1.00 62.53 177 GLY A C 1
ATOM 1247 O O . GLY A 1 177 ? 17.872 -4.252 -11.470 1.00 62.53 177 GLY A O 1
ATOM 1248 N N . LEU A 1 178 ? 16.999 -3.769 -13.475 1.00 62.88 178 LEU A N 1
ATOM 1249 C CA . LEU A 1 178 ? 15.630 -3.581 -12.972 1.00 62.88 178 LEU A CA 1
ATOM 1250 C C . LEU A 1 178 ? 15.000 -4.896 -12.477 1.00 62.88 178 LEU A C 1
ATOM 1252 O O . LEU A 1 178 ? 14.296 -4.913 -11.464 1.00 62.88 178 LEU A O 1
ATOM 1256 N N . GLY A 1 179 ? 15.265 -6.010 -13.161 1.00 63.41 179 GLY A N 1
ATOM 1257 C CA . GLY A 1 179 ? 14.811 -7.338 -12.746 1.00 63.41 179 GLY A CA 1
ATOM 1258 C C . GLY A 1 179 ? 15.478 -7.797 -11.449 1.00 63.41 179 GLY A C 1
ATOM 1259 O O . GLY A 1 179 ? 14.805 -8.275 -10.535 1.00 63.41 179 GLY A O 1
ATOM 1260 N N . TRP A 1 180 ? 16.788 -7.585 -11.336 1.00 64.25 180 TRP A N 1
ATOM 1261 C CA . TRP A 1 180 ? 17.597 -7.945 -10.174 1.00 64.25 180 TRP A CA 1
ATOM 1262 C C . TRP A 1 180 ? 17.197 -7.148 -8.931 1.00 64.25 180 TRP A C 1
ATOM 1264 O O . TRP A 1 180 ? 16.960 -7.728 -7.870 1.00 64.25 180 TRP A O 1
ATOM 1274 N N . THR A 1 181 ? 17.012 -5.831 -9.066 1.00 60.38 181 THR A N 1
ATOM 1275 C CA . THR A 1 181 ? 16.550 -4.967 -7.963 1.00 60.38 181 THR A CA 1
ATOM 1276 C C . THR A 1 181 ? 15.147 -5.345 -7.482 1.00 60.38 181 THR A C 1
ATOM 1278 O O . THR A 1 181 ? 14.915 -5.400 -6.272 1.00 60.38 181 THR A O 1
ATOM 1281 N N . GLY A 1 182 ? 14.240 -5.687 -8.404 1.00 61.66 182 GLY A N 1
ATOM 1282 C CA . GLY A 1 182 ? 12.902 -6.196 -8.087 1.00 61.66 182 GLY A CA 1
ATOM 1283 C C . GLY A 1 182 ? 12.869 -7.627 -7.531 1.00 61.66 182 GLY A C 1
ATOM 1284 O O . GLY A 1 182 ? 11.860 -8.032 -6.947 1.00 61.66 182 GLY A O 1
ATOM 1285 N N . ARG A 1 183 ? 13.934 -8.415 -7.724 1.00 60.81 183 ARG A N 1
ATOM 1286 C CA . ARG A 1 183 ? 14.074 -9.762 -7.153 1.00 60.81 183 ARG A CA 1
ATOM 1287 C C . ARG A 1 183 ? 14.665 -9.698 -5.746 1.00 60.81 183 ARG A C 1
ATOM 1289 O O . ARG A 1 183 ? 14.121 -10.332 -4.848 1.00 60.81 183 ARG A O 1
ATOM 1296 N N . LEU A 1 184 ? 15.691 -8.872 -5.518 1.00 59.34 184 LEU A N 1
ATOM 1297 C CA . LEU A 1 184 ? 16.259 -8.674 -4.177 1.00 59.34 184 LEU A CA 1
ATOM 1298 C C . LEU A 1 184 ? 15.244 -8.106 -3.183 1.00 59.34 184 LEU A C 1
ATOM 1300 O O . LEU A 1 184 ? 15.229 -8.519 -2.029 1.00 59.34 184 LEU A O 1
ATOM 1304 N N . SER A 1 185 ? 14.371 -7.197 -3.621 1.00 57.09 185 SER A N 1
ATOM 1305 C CA . SER A 1 185 ? 13.323 -6.648 -2.752 1.00 57.09 185 SER A CA 1
ATOM 1306 C C . SER A 1 185 ? 12.241 -7.666 -2.374 1.00 57.09 185 SER A C 1
ATOM 1308 O O . SER A 1 185 ? 11.575 -7.478 -1.361 1.00 57.09 185 SER A O 1
ATOM 1310 N N . ARG A 1 186 ? 12.073 -8.748 -3.148 1.00 56.62 186 ARG A N 1
ATOM 1311 C CA . ARG A 1 186 ? 11.116 -9.829 -2.853 1.00 56.62 186 ARG A CA 1
ATOM 1312 C C . ARG A 1 186 ? 11.686 -10.918 -1.948 1.00 56.62 186 ARG A C 1
ATOM 1314 O O . ARG A 1 186 ? 10.931 -11.506 -1.186 1.00 56.62 186 ARG A O 1
ATOM 1321 N N . VAL A 1 187 ? 12.994 -11.168 -2.005 1.00 52.59 187 VAL A N 1
ATOM 1322 C CA . VAL A 1 187 ? 13.652 -12.218 -1.204 1.00 52.59 187 VAL A CA 1
ATOM 1323 C C . VAL A 1 187 ? 13.855 -11.794 0.261 1.00 52.59 187 VAL A C 1
ATOM 1325 O O . VAL A 1 187 ? 13.885 -12.645 1.138 1.00 52.59 187 VAL A O 1
ATOM 1328 N N . GLY A 1 188 ? 13.886 -10.492 0.571 1.00 46.81 188 GLY A N 1
ATOM 1329 C CA . GLY A 1 188 ? 13.996 -9.992 1.954 1.00 46.81 188 GLY A CA 1
ATOM 1330 C C . GLY A 1 188 ? 12.728 -10.112 2.818 1.00 46.81 188 GLY A C 1
ATOM 1331 O O . GLY A 1 188 ? 12.684 -9.532 3.898 1.00 46.81 188 GLY A O 1
ATOM 1332 N N . GLY A 1 189 ? 11.682 -10.794 2.339 1.00 41.75 189 GLY A N 1
ATOM 1333 C CA . GLY A 1 189 ? 10.353 -10.837 2.959 1.00 41.75 189 GLY A CA 1
ATOM 1334 C C . GLY A 1 189 ? 9.971 -12.155 3.634 1.00 41.75 189 GLY A C 1
ATOM 1335 O O . GLY A 1 189 ? 8.782 -12.360 3.857 1.00 41.75 189 GLY A O 1
ATOM 1336 N N . THR A 1 190 ? 10.914 -13.052 3.932 1.00 38.41 190 THR A N 1
ATOM 1337 C CA . THR A 1 190 ? 10.640 -14.249 4.747 1.00 38.41 190 THR A CA 1
ATOM 1338 C C . THR A 1 190 ? 11.048 -13.996 6.200 1.00 38.41 190 THR A C 1
ATOM 1340 O O . THR A 1 190 ? 12.221 -14.189 6.530 1.00 38.41 190 THR A O 1
ATOM 1343 N N . PRO A 1 191 ? 10.131 -13.543 7.074 1.00 43.88 191 PRO A N 1
ATOM 1344 C CA . PRO A 1 191 ? 10.346 -13.642 8.509 1.00 43.88 191 PRO A CA 1
ATOM 1345 C C . PRO A 1 191 ? 10.350 -15.130 8.895 1.00 43.88 191 PRO A C 1
ATOM 1347 O O . PRO A 1 191 ? 9.429 -15.865 8.531 1.00 43.88 191 PRO A O 1
ATOM 1350 N N . ARG A 1 192 ? 11.420 -15.566 9.563 1.00 37.38 192 ARG A N 1
ATOM 1351 C CA . ARG A 1 192 ? 11.407 -16.749 10.429 1.00 37.38 192 ARG A CA 1
ATOM 1352 C C . ARG A 1 192 ? 11.022 -16.305 11.830 1.00 37.38 192 ARG A C 1
ATOM 1354 O O . ARG A 1 192 ? 11.430 -15.177 12.187 1.00 37.38 192 ARG A O 1
#